Protein AF-A0A6C1NJ44-F1 (afdb_monomer_lite)

Structure (mmCIF, N/CA/C/O backbone):
data_AF-A0A6C1NJ44-F1
#
_entry.id   AF-A0A6C1NJ44-F1
#
loop_
_atom_site.group_PDB
_atom_site.id
_atom_site.type_symbol
_atom_site.label_atom_id
_atom_site.label_alt_id
_atom_site.label_comp_id
_atom_site.label_asym_id
_atom_site.label_entity_id
_atom_site.label_seq_id
_atom_site.pdbx_PDB_ins_code
_atom_site.Cartn_x
_atom_site.Cartn_y
_atom_site.Cartn_z
_atom_site.occupancy
_atom_site.B_iso_or_equiv
_atom_site.auth_seq_id
_atom_site.auth_comp_id
_atom_site.auth_asym_id
_atom_site.auth_atom_id
_atom_site.pdbx_PDB_model_num
ATOM 1 N N . MET A 1 1 ? -21.200 1.799 -38.172 1.00 42.44 1 MET A N 1
ATOM 2 C CA . MET A 1 1 ? -19.875 1.279 -37.787 1.00 42.44 1 MET A CA 1
ATOM 3 C C . MET A 1 1 ? -19.887 1.222 -36.280 1.00 42.44 1 MET A C 1
ATOM 5 O O . MET A 1 1 ? -19.790 2.272 -35.663 1.00 42.44 1 MET A O 1
ATOM 9 N N . ASP A 1 2 ? -20.128 0.044 -35.716 1.00 42.03 2 ASP A N 1
ATOM 10 C CA . ASP A 1 2 ? -20.029 -0.141 -34.270 1.00 42.03 2 ASP A CA 1
ATOM 11 C C . ASP A 1 2 ? -18.548 -0.121 -33.893 1.00 42.03 2 ASP A C 1
ATOM 13 O O . ASP A 1 2 ? -17.757 -0.907 -34.421 1.00 42.03 2 ASP A O 1
ATOM 17 N N . GLU A 1 3 ? -18.158 0.816 -33.028 1.00 43.28 3 GLU A N 1
ATOM 18 C CA . GLU A 1 3 ? -16.848 0.788 -32.386 1.00 43.28 3 GLU A CA 1
ATOM 19 C C . GLU A 1 3 ? -16.738 -0.517 -31.598 1.00 43.28 3 GLU A C 1
ATOM 21 O O . GLU A 1 3 ? -17.421 -0.725 -30.593 1.00 43.28 3 GLU A O 1
ATOM 26 N N . VAL A 1 4 ? -15.864 -1.411 -32.058 1.00 47.56 4 VAL A N 1
ATOM 27 C CA . VAL A 1 4 ? -15.441 -2.568 -31.276 1.00 47.56 4 VAL A CA 1
ATOM 28 C C . VAL A 1 4 ? -14.681 -2.027 -30.070 1.00 47.56 4 VAL A C 1
ATOM 30 O O . VAL A 1 4 ? -13.487 -1.742 -30.138 1.00 47.56 4 VAL A O 1
ATOM 33 N N . ARG A 1 5 ? -15.394 -1.839 -28.958 1.00 47.84 5 ARG A N 1
ATOM 34 C CA . ARG A 1 5 ? -14.792 -1.484 -27.676 1.00 47.84 5 ARG A CA 1
ATOM 35 C C . ARG A 1 5 ? -13.945 -2.670 -27.226 1.00 47.84 5 ARG A C 1
ATOM 37 O O . ARG A 1 5 ? -14.483 -3.726 -26.891 1.00 47.84 5 ARG A O 1
ATOM 44 N N . LEU A 1 6 ? -12.624 -2.511 -27.259 1.00 48.53 6 LEU A N 1
ATOM 45 C CA . LEU A 1 6 ? -11.716 -3.496 -26.683 1.00 48.53 6 LEU A CA 1
ATOM 46 C C . LEU A 1 6 ? -12.059 -3.688 -25.196 1.00 48.53 6 LEU A C 1
ATOM 48 O O . LEU A 1 6 ? -12.473 -2.731 -24.533 1.00 48.53 6 LEU A O 1
ATOM 52 N N . PRO A 1 7 ? -11.930 -4.915 -24.662 1.00 57.78 7 PRO A N 1
ATOM 53 C CA . PRO A 1 7 ? -12.137 -5.145 -23.243 1.00 57.78 7 PRO A CA 1
ATOM 54 C C . PRO A 1 7 ? -11.171 -4.270 -22.429 1.00 57.78 7 PRO A C 1
ATOM 56 O O . PRO A 1 7 ? -10.022 -4.093 -22.839 1.00 57.78 7 PRO A O 1
ATOM 59 N N . PRO A 1 8 ? -11.614 -3.745 -21.273 1.00 73.31 8 PRO A N 1
ATOM 60 C CA . PRO A 1 8 ? -10.816 -2.819 -20.481 1.00 73.31 8 PRO A CA 1
ATOM 61 C C . PRO A 1 8 ? -9.500 -3.460 -20.040 1.00 73.31 8 PRO A C 1
ATOM 63 O O . PRO A 1 8 ? -9.500 -4.636 -19.661 1.00 73.31 8 PRO A O 1
ATOM 66 N N . GLY A 1 9 ? -8.397 -2.707 -20.053 1.00 87.38 9 GLY A N 1
ATOM 67 C CA . GLY A 1 9 ? -7.058 -3.186 -19.663 1.00 87.38 9 GLY A CA 1
ATOM 68 C C . GLY A 1 9 ? -6.957 -3.588 -18.181 1.00 87.38 9 GLY A C 1
ATOM 69 O O . GLY A 1 9 ? -7.856 -3.305 -17.383 1.00 87.38 9 GLY A O 1
ATOM 70 N N . ARG A 1 10 ? -5.867 -4.257 -17.754 1.00 92.81 10 ARG A N 1
ATOM 71 C CA . ARG A 1 10 ? -5.691 -4.661 -16.335 1.00 92.81 10 ARG A CA 1
ATOM 72 C C . ARG A 1 10 ? -5.755 -3.473 -15.370 1.00 92.81 10 ARG A C 1
ATOM 74 O O . ARG A 1 10 ? -6.377 -3.604 -14.313 1.00 92.81 10 ARG A O 1
ATOM 81 N N . GLY A 1 11 ? -5.178 -2.330 -15.746 1.00 92.56 11 GLY A N 1
ATOM 82 C CA . GLY A 1 11 ? -5.220 -1.095 -14.958 1.00 92.56 11 GLY A CA 1
ATOM 83 C C . GLY A 1 11 ? -6.643 -0.565 -14.752 1.00 92.56 11 GLY A C 1
ATOM 84 O O . GLY A 1 11 ? -7.038 -0.276 -13.625 1.00 92.56 11 GLY A O 1
ATOM 85 N N . GLU A 1 12 ? -7.459 -0.537 -15.807 1.00 93.50 12 GLU A N 1
ATOM 86 C CA . GLU A 1 12 ? -8.863 -0.102 -15.739 1.00 93.50 12 GLU A CA 1
ATOM 87 C C . GLU A 1 12 ? -9.717 -1.054 -14.896 1.00 93.50 12 GLU A C 1
ATOM 89 O O . GLU A 1 12 ? -10.520 -0.621 -14.066 1.00 93.50 12 GLU A O 1
ATOM 94 N N . ARG A 1 13 ? -9.510 -2.371 -1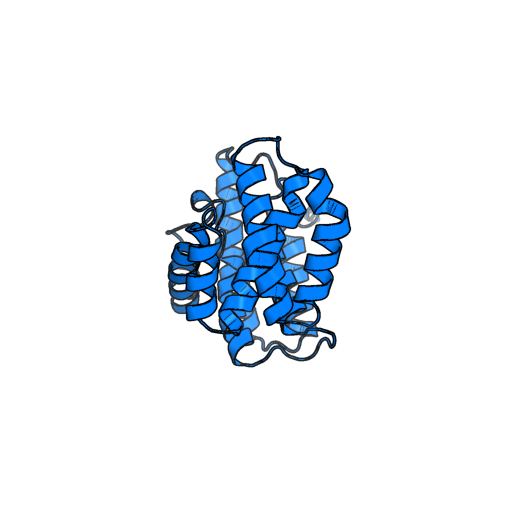5.043 1.00 95.94 13 ARG A N 1
ATOM 95 C CA . ARG A 1 13 ? -10.185 -3.369 -14.199 1.00 95.94 13 ARG A CA 1
ATOM 96 C C . ARG A 1 13 ? -9.807 -3.213 -12.727 1.00 95.94 13 ARG A C 1
ATOM 98 O O . ARG A 1 13 ? -10.669 -3.399 -11.865 1.00 95.94 13 ARG A O 1
ATOM 105 N N . MET A 1 14 ? -8.550 -2.870 -12.437 1.00 97.31 14 MET A N 1
ATOM 106 C CA . MET A 1 14 ? -8.098 -2.566 -11.079 1.00 97.31 14 MET A CA 1
ATOM 107 C C . MET A 1 14 ? -8.744 -1.284 -10.548 1.00 97.31 14 MET A C 1
ATOM 109 O O . MET A 1 14 ? -9.304 -1.318 -9.458 1.00 97.31 14 MET A O 1
ATOM 113 N N . ALA A 1 15 ? -8.765 -0.201 -11.327 1.00 96.50 15 ALA A N 1
ATOM 114 C CA . ALA A 1 15 ? -9.417 1.050 -10.937 1.00 96.50 15 ALA A CA 1
ATOM 115 C C . ALA A 1 15 ? -10.909 0.838 -10.623 1.00 96.50 15 ALA A C 1
ATOM 117 O O . ALA A 1 15 ? -11.395 1.257 -9.574 1.00 96.50 15 ALA A O 1
ATOM 118 N N . ALA A 1 16 ? -11.623 0.092 -11.472 1.00 96.88 16 ALA A N 1
ATOM 119 C CA . ALA A 1 16 ? -13.027 -0.240 -11.242 1.00 96.88 16 ALA A CA 1
ATOM 120 C C . ALA A 1 16 ? -13.226 -1.125 -9.998 1.00 96.88 16 ALA A C 1
ATOM 122 O O . ALA A 1 16 ? -14.244 -1.022 -9.315 1.00 96.88 16 ALA A O 1
ATOM 123 N N . ARG A 1 17 ? -12.276 -2.021 -9.695 1.00 97.31 17 ARG A N 1
ATOM 124 C CA . ARG A 1 17 ? -12.302 -2.822 -8.463 1.00 97.31 17 ARG A CA 1
ATOM 125 C C . ARG A 1 17 ? -12.099 -1.941 -7.234 1.00 97.31 17 ARG A C 1
ATOM 127 O O . ARG A 1 17 ? -12.885 -2.060 -6.304 1.00 97.31 17 ARG A O 1
ATOM 134 N N . VAL A 1 18 ? -11.087 -1.076 -7.252 1.00 96.75 18 VAL A N 1
ATOM 135 C CA . VAL A 1 18 ? -10.801 -0.107 -6.187 1.00 96.75 18 VAL A CA 1
ATOM 136 C C . VAL A 1 18 ? -12.036 0.735 -5.888 1.00 96.75 18 VAL A C 1
ATOM 138 O O . VAL A 1 18 ? -12.470 0.791 -4.742 1.00 96.75 18 VAL A O 1
ATOM 141 N N . ASP A 1 19 ? -12.647 1.316 -6.920 1.00 96.75 19 ASP A N 1
ATOM 142 C CA . ASP A 1 19 ? -13.815 2.176 -6.761 1.00 96.75 19 ASP A CA 1
ATOM 143 C C . ASP A 1 19 ? -15.009 1.440 -6.129 1.00 96.75 19 ASP A C 1
ATOM 145 O O . ASP A 1 19 ? -15.592 1.916 -5.154 1.00 96.75 19 ASP A O 1
ATOM 149 N N . ARG A 1 20 ? -15.321 0.227 -6.611 1.00 95.75 20 ARG A N 1
ATOM 150 C CA . ARG A 1 20 ? -16.379 -0.608 -6.017 1.00 95.75 20 ARG A CA 1
ATOM 151 C C . ARG A 1 20 ? -16.085 -0.983 -4.568 1.00 95.75 20 ARG A C 1
ATOM 153 O O . ARG A 1 20 ? -17.011 -1.013 -3.758 1.00 95.75 20 ARG A O 1
ATOM 160 N N . THR A 1 21 ? -14.831 -1.293 -4.237 1.00 94.44 21 THR A N 1
ATOM 161 C CA . THR A 1 21 ? -14.436 -1.634 -2.865 1.00 94.44 21 THR A CA 1
ATOM 162 C C . THR A 1 21 ? -14.583 -0.430 -1.937 1.00 94.44 21 THR A C 1
ATOM 164 O O . THR A 1 21 ? -15.178 -0.573 -0.874 1.00 94.44 21 THR A O 1
ATOM 167 N N . LEU A 1 22 ? -14.134 0.758 -2.352 1.00 93.62 22 LEU A N 1
ATOM 168 C CA . LEU A 1 22 ? -14.305 1.996 -1.583 1.00 93.62 22 LEU A CA 1
ATOM 169 C C . LEU A 1 22 ? -15.784 2.332 -1.362 1.00 93.62 22 LEU A C 1
ATOM 171 O O . LEU A 1 22 ? -16.184 2.629 -0.239 1.00 93.62 22 LEU A O 1
ATOM 175 N N . ALA A 1 23 ? -16.603 2.237 -2.413 1.00 93.38 23 ALA A N 1
ATOM 176 C CA . ALA A 1 23 ? -18.041 2.478 -2.318 1.00 93.38 23 ALA A CA 1
ATOM 177 C C . ALA A 1 23 ? -18.726 1.486 -1.363 1.00 93.38 23 ALA A C 1
ATOM 179 O O . ALA A 1 23 ? -19.550 1.881 -0.543 1.00 93.38 23 ALA A O 1
ATOM 180 N N . SER A 1 24 ? -18.348 0.204 -1.424 1.00 90.62 24 SER A N 1
ATOM 181 C CA . SER A 1 24 ? -18.884 -0.831 -0.526 1.00 90.62 24 SER A CA 1
ATOM 182 C C . SER A 1 24 ? -18.465 -0.617 0.931 1.00 90.62 24 SER A C 1
ATOM 184 O O . SER A 1 24 ? -19.220 -0.964 1.831 1.00 90.62 24 SER A O 1
ATOM 186 N N . ALA A 1 25 ? -17.296 -0.013 1.158 1.00 89.06 25 ALA A N 1
ATOM 187 C CA . ALA A 1 25 ? -16.808 0.388 2.477 1.00 89.06 25 ALA A CA 1
ATOM 188 C C . ALA A 1 25 ? -17.399 1.729 2.964 1.00 89.06 25 ALA A C 1
ATOM 190 O O . ALA A 1 25 ? -16.938 2.278 3.960 1.00 89.06 25 ALA A O 1
ATOM 191 N N . GLY A 1 26 ? -18.383 2.299 2.256 1.00 89.75 26 GLY A N 1
ATOM 192 C CA . GLY A 1 26 ? -19.037 3.552 2.642 1.00 89.75 26 GLY A CA 1
ATOM 193 C C . GLY A 1 26 ? -18.149 4.796 2.528 1.00 89.75 26 GLY A C 1
ATOM 194 O O . GLY A 1 26 ? -18.456 5.823 3.133 1.00 89.75 26 GLY A O 1
ATOM 195 N N . VAL A 1 27 ? -17.050 4.732 1.769 1.00 91.31 27 VAL A N 1
ATOM 196 C CA . VAL A 1 27 ? -16.167 5.885 1.552 1.00 91.31 27 VAL A CA 1
ATOM 197 C C . VAL A 1 27 ? -16.879 6.912 0.670 1.00 91.31 27 VAL A C 1
ATOM 199 O O . VAL A 1 27 ? -17.319 6.597 -0.435 1.00 91.31 27 VAL A O 1
ATOM 202 N N . GLY A 1 28 ? -16.967 8.154 1.151 1.00 92.19 28 GLY A N 1
ATOM 203 C CA . GLY A 1 28 ? -17.639 9.244 0.444 1.00 92.19 28 GLY A CA 1
ATOM 204 C C . GLY A 1 28 ? -16.984 9.617 -0.892 1.00 92.19 28 GLY A C 1
ATOM 205 O O . GLY A 1 28 ? -15.778 9.446 -1.093 1.00 92.19 28 GLY A O 1
ATOM 206 N N . ASP A 1 29 ? -17.786 10.182 -1.796 1.00 93.94 29 ASP A N 1
ATOM 207 C CA . ASP A 1 29 ? -17.395 10.484 -3.181 1.00 93.94 29 ASP A CA 1
ATOM 208 C C . ASP A 1 29 ? -16.194 11.428 -3.297 1.00 93.94 29 ASP A C 1
ATOM 210 O O . ASP A 1 29 ? -15.369 11.279 -4.197 1.00 93.94 29 ASP A O 1
ATOM 214 N N . GLU A 1 30 ? -16.047 12.370 -2.363 1.00 92.50 30 GLU A N 1
ATOM 215 C CA . GLU A 1 30 ? -14.905 13.286 -2.334 1.00 92.50 30 GLU A CA 1
ATOM 216 C C . GLU A 1 30 ? -13.577 12.531 -2.142 1.00 92.50 30 GLU A C 1
ATOM 218 O O . GLU A 1 30 ? -12.616 12.736 -2.891 1.00 92.50 30 GLU A O 1
ATOM 223 N N . VAL A 1 31 ? -13.528 11.616 -1.168 1.00 92.75 31 VAL A N 1
ATOM 224 C CA . VAL A 1 31 ? -12.347 10.786 -0.896 1.00 92.75 31 VAL A CA 1
ATOM 225 C C . VAL A 1 31 ? -12.119 9.812 -2.050 1.00 92.75 31 VAL A C 1
ATOM 227 O O . VAL A 1 31 ? -10.992 9.696 -2.528 1.00 92.75 31 VAL A O 1
ATOM 230 N N . ARG A 1 32 ? -13.177 9.178 -2.574 1.00 94.81 32 ARG A N 1
ATOM 231 C CA . ARG A 1 32 ? -13.089 8.318 -3.769 1.00 94.81 32 ARG A CA 1
ATOM 232 C C . ARG A 1 32 ? -12.496 9.058 -4.967 1.00 94.81 32 ARG A C 1
ATOM 234 O O . ARG A 1 32 ? -11.624 8.519 -5.640 1.00 94.81 32 ARG A O 1
ATOM 241 N N . GLY A 1 33 ? -12.897 10.309 -5.196 1.00 94.62 33 GLY A N 1
ATOM 242 C CA . GLY A 1 33 ? -12.348 11.153 -6.257 1.00 94.62 33 GLY A CA 1
ATOM 243 C C . GLY A 1 33 ? -10.856 11.446 -6.078 1.00 94.62 33 GLY A C 1
ATOM 244 O O . GLY A 1 33 ? -10.101 11.397 -7.050 1.00 94.62 33 GLY A O 1
ATOM 245 N N . ARG A 1 34 ? -10.403 11.701 -4.842 1.00 94.50 34 ARG A N 1
ATOM 246 C CA . ARG A 1 34 ? -8.971 11.858 -4.525 1.00 94.50 34 ARG A CA 1
ATOM 247 C C . ARG A 1 34 ? -8.186 10.572 -4.772 1.00 94.50 34 ARG A C 1
ATOM 249 O O . ARG A 1 34 ? -7.138 10.612 -5.412 1.00 94.50 34 ARG A O 1
ATOM 256 N N . VAL A 1 35 ? -8.722 9.433 -4.336 1.00 95.25 35 VAL A N 1
ATOM 257 C CA . VAL A 1 35 ? -8.116 8.115 -4.567 1.00 95.25 35 VAL A CA 1
ATOM 258 C C . VAL A 1 35 ? -8.026 7.792 -6.057 1.00 95.25 35 VAL A C 1
ATOM 260 O O . VAL A 1 35 ? -6.985 7.329 -6.514 1.00 95.25 35 VAL A O 1
ATOM 263 N N . ALA A 1 36 ? -9.076 8.071 -6.831 1.00 95.12 36 ALA A N 1
ATOM 264 C CA . ALA A 1 36 ? -9.087 7.843 -8.272 1.00 95.12 36 ALA A CA 1
ATOM 265 C C . ALA A 1 36 ? -7.977 8.634 -8.981 1.00 95.12 36 ALA A C 1
ATOM 267 O O . ALA A 1 36 ? -7.249 8.059 -9.789 1.00 95.12 36 ALA A O 1
ATOM 268 N N . ARG A 1 37 ? -7.784 9.914 -8.625 1.00 93.62 37 ARG A N 1
ATOM 269 C CA . ARG A 1 37 ? -6.687 10.740 -9.162 1.00 93.62 37 ARG A CA 1
ATOM 270 C C . ARG A 1 37 ? -5.310 10.206 -8.770 1.00 93.62 37 ARG A C 1
ATOM 272 O O . ARG A 1 37 ? -4.444 10.079 -9.631 1.00 93.62 37 ARG A O 1
ATOM 279 N N . ALA A 1 38 ? -5.115 9.844 -7.502 1.00 93.69 38 ALA A N 1
ATOM 280 C CA . ALA A 1 38 ? -3.855 9.271 -7.028 1.00 93.69 38 ALA A CA 1
ATOM 281 C C . ALA A 1 38 ? -3.526 7.943 -7.731 1.00 93.69 38 ALA A C 1
ATOM 283 O O . ALA A 1 38 ? -2.413 7.751 -8.220 1.00 93.69 38 ALA A O 1
ATOM 284 N N . HIS A 1 39 ? -4.511 7.052 -7.855 1.00 94.56 39 HIS A N 1
ATOM 285 C CA . HIS A 1 39 ? -4.366 5.788 -8.570 1.00 94.56 39 HIS A CA 1
ATOM 286 C C . HIS A 1 39 ? -4.075 6.012 -10.058 1.00 94.56 39 HIS A C 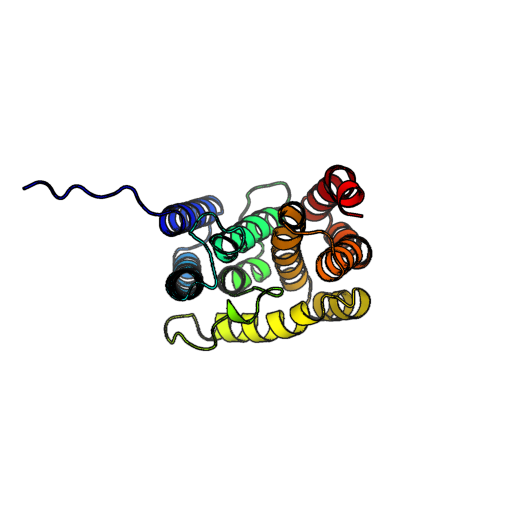1
ATOM 288 O O . HIS A 1 39 ? -3.179 5.377 -10.604 1.00 94.56 39 HIS A O 1
ATOM 294 N N . GLN A 1 40 ? -4.782 6.931 -10.721 1.00 92.94 40 GLN A N 1
ATOM 295 C CA . GLN A 1 40 ? -4.523 7.274 -12.119 1.00 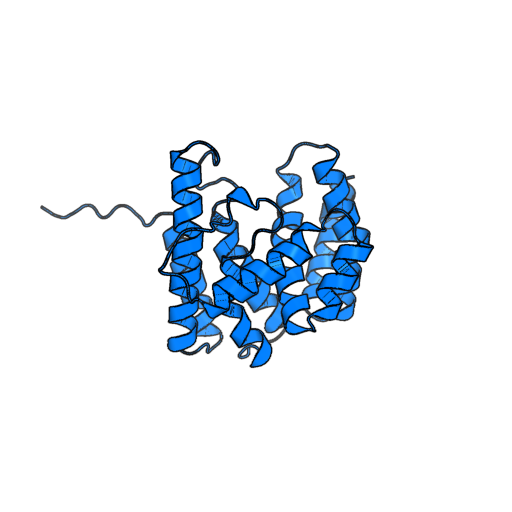92.94 40 GLN A CA 1
ATOM 296 C C . GLN A 1 40 ? -3.098 7.809 -12.317 1.00 92.94 40 GLN A C 1
ATOM 298 O O . GLN A 1 40 ? -2.412 7.372 -13.240 1.00 92.94 40 GLN A O 1
ATOM 303 N N . ALA A 1 41 ? -2.625 8.696 -11.437 1.00 91.31 41 ALA A N 1
ATOM 304 C CA . ALA A 1 41 ? -1.258 9.208 -11.480 1.00 91.31 41 ALA A CA 1
ATOM 305 C C . ALA A 1 41 ? -0.222 8.083 -11.304 1.00 91.31 41 ALA A C 1
ATOM 307 O O . ALA A 1 41 ? 0.756 8.016 -12.050 1.00 91.31 41 ALA A O 1
ATOM 308 N N . ALA A 1 42 ? -0.461 7.163 -10.365 1.00 92.75 42 ALA A N 1
ATOM 309 C CA . ALA A 1 42 ? 0.402 6.008 -10.152 1.00 92.75 42 ALA A CA 1
ATOM 310 C C . ALA A 1 42 ? 0.428 5.069 -11.367 1.00 92.75 42 ALA A C 1
ATOM 312 O O . ALA A 1 42 ? 1.507 4.648 -11.785 1.00 92.75 42 ALA A O 1
ATOM 313 N N . MET A 1 43 ? -0.731 4.778 -11.966 1.00 93.69 43 MET A N 1
ATOM 314 C CA . MET A 1 43 ? -0.837 3.921 -13.151 1.00 93.69 43 MET A CA 1
ATOM 315 C C . MET A 1 43 ? -0.192 4.549 -14.384 1.00 93.69 43 MET A C 1
ATOM 317 O O . MET A 1 43 ? 0.523 3.854 -15.096 1.00 93.69 43 MET A O 1
ATOM 321 N N . ALA A 1 44 ? -0.330 5.862 -14.588 1.00 91.75 44 ALA A N 1
ATOM 322 C CA . ALA A 1 44 ? 0.323 6.558 -15.696 1.00 91.75 44 ALA A CA 1
ATOM 323 C C . ALA A 1 44 ? 1.855 6.395 -15.667 1.00 91.75 44 ALA A C 1
ATOM 325 O O . ALA A 1 44 ? 2.495 6.301 -16.714 1.00 91.75 44 ALA A O 1
ATOM 326 N N . LEU A 1 45 ? 2.459 6.322 -14.476 1.00 91.25 45 LEU A N 1
ATOM 327 C CA . LEU A 1 45 ? 3.886 6.020 -14.331 1.00 91.25 45 LEU A CA 1
ATOM 328 C C . LEU A 1 45 ? 4.208 4.573 -14.712 1.00 91.25 45 LEU A C 1
ATOM 330 O O . LEU A 1 45 ? 5.220 4.334 -15.367 1.00 91.25 45 LEU A O 1
ATOM 334 N N . ARG A 1 46 ? 3.341 3.617 -14.359 1.00 93.75 46 ARG A N 1
ATOM 335 C CA . ARG A 1 46 ? 3.504 2.209 -14.750 1.00 93.75 46 ARG A CA 1
ATOM 336 C C . ARG A 1 46 ? 3.350 2.030 -16.260 1.00 93.75 46 ARG A C 1
ATOM 338 O O . ARG A 1 46 ? 4.136 1.305 -16.857 1.00 93.75 46 ARG A O 1
ATOM 345 N N . ASP A 1 47 ? 2.426 2.747 -16.890 1.00 92.81 47 ASP A N 1
ATOM 346 C CA . ASP A 1 47 ? 2.257 2.737 -18.345 1.00 92.81 47 ASP A CA 1
ATOM 347 C C . ASP A 1 47 ? 3.490 3.298 -19.062 1.00 92.81 47 ASP A C 1
ATOM 349 O O . ASP A 1 47 ? 3.972 2.706 -20.028 1.00 92.81 47 ASP A O 1
ATOM 353 N N . ARG A 1 48 ? 4.077 4.388 -18.547 1.00 92.38 48 ARG A N 1
ATOM 354 C CA . ARG A 1 48 ? 5.361 4.907 -19.049 1.00 92.38 48 ARG A CA 1
ATOM 355 C C . ARG A 1 48 ? 6.504 3.918 -18.832 1.00 92.38 48 ARG A C 1
ATOM 357 O O . ARG A 1 48 ? 7.339 3.766 -19.717 1.00 92.38 48 ARG A O 1
ATOM 364 N N . ALA A 1 49 ? 6.542 3.241 -17.686 1.00 92.94 49 ALA A N 1
ATOM 365 C CA . ALA A 1 49 ? 7.553 2.234 -17.387 1.00 92.94 49 ALA A CA 1
ATOM 366 C C . ALA A 1 49 ? 7.436 1.008 -18.313 1.00 92.94 49 ALA A C 1
ATOM 368 O O . ALA A 1 49 ? 8.462 0.493 -18.751 1.00 92.94 49 ALA A O 1
ATOM 369 N N . MET A 1 50 ? 6.220 0.583 -18.679 1.00 93.25 50 MET A N 1
ATOM 370 C CA . MET A 1 50 ? 6.002 -0.429 -19.723 1.00 93.25 50 MET A CA 1
ATOM 371 C C . MET A 1 50 ? 6.461 0.073 -21.095 1.00 93.25 50 MET A C 1
ATOM 373 O O . MET A 1 50 ? 7.231 -0.600 -21.773 1.00 93.25 50 MET A O 1
ATOM 377 N N . ALA A 1 51 ? 6.054 1.284 -21.492 1.00 92.25 51 ALA A N 1
ATOM 378 C CA . ALA A 1 51 ? 6.445 1.867 -22.778 1.00 92.25 51 ALA A CA 1
ATOM 379 C C . ALA A 1 51 ? 7.970 2.052 -22.912 1.00 92.25 51 ALA A C 1
ATOM 381 O O . ALA A 1 51 ? 8.515 1.937 -24.007 1.00 92.25 51 ALA A O 1
ATOM 382 N N . GLY A 1 52 ? 8.658 2.321 -21.799 1.00 91.88 52 GLY A N 1
ATOM 383 C CA . GLY A 1 52 ? 10.115 2.428 -21.715 1.00 91.88 52 GLY A CA 1
ATOM 384 C C . GLY A 1 52 ? 10.853 1.101 -21.504 1.00 91.88 52 GLY A C 1
ATOM 385 O O . GLY A 1 52 ? 12.076 1.121 -21.390 1.00 91.88 52 GLY A O 1
ATOM 386 N N . GLY A 1 53 ? 10.149 -0.034 -21.422 1.00 91.31 53 GLY A N 1
ATOM 387 C CA . GLY A 1 53 ? 10.740 -1.367 -21.249 1.00 91.31 53 GLY A CA 1
ATOM 388 C C . GLY A 1 53 ? 11.260 -1.691 -19.840 1.00 91.31 53 GLY A C 1
ATOM 389 O O . GLY A 1 53 ? 11.955 -2.688 -19.664 1.00 91.31 53 GLY A O 1
ATOM 390 N N . VAL A 1 54 ? 10.943 -0.872 -18.831 1.00 92.56 54 VAL A N 1
ATOM 391 C CA . VAL A 1 54 ? 11.271 -1.136 -17.414 1.00 92.56 54 VAL A CA 1
ATOM 392 C C . VAL A 1 54 ? 10.353 -2.217 -16.835 1.00 92.56 54 VAL A C 1
ATOM 394 O O . VAL A 1 54 ? 10.791 -3.067 -16.052 1.00 92.56 54 VAL A O 1
ATOM 397 N N . LEU A 1 55 ? 9.075 -2.182 -17.218 1.00 93.12 55 LEU A N 1
ATOM 398 C CA . LEU A 1 55 ? 8.107 -3.250 -16.976 1.00 93.12 55 LEU A CA 1
ATOM 399 C C . LEU A 1 55 ? 7.934 -4.055 -18.266 1.00 93.12 55 LEU A C 1
ATOM 401 O O . LEU A 1 55 ? 7.871 -3.467 -19.344 1.00 93.12 55 LEU A O 1
ATOM 405 N N . ALA A 1 56 ? 7.850 -5.381 -18.152 1.00 90.31 56 ALA A N 1
ATOM 406 C CA . ALA A 1 56 ? 7.711 -6.250 -19.320 1.00 90.31 56 ALA A CA 1
ATOM 407 C C . ALA A 1 56 ? 6.333 -6.102 -19.988 1.00 90.31 56 ALA A C 1
ATOM 409 O O . ALA A 1 56 ? 6.243 -5.961 -21.205 1.00 90.31 56 ALA A O 1
ATOM 410 N N . ASP A 1 57 ? 5.273 -6.130 -19.181 1.00 92.31 57 ASP A N 1
ATOM 411 C CA . ASP A 1 57 ? 3.875 -6.016 -19.592 1.00 92.31 57 ASP A CA 1
ATOM 412 C C . ASP A 1 57 ? 2.974 -5.713 -18.374 1.00 92.31 57 ASP A C 1
ATOM 414 O O . ASP A 1 57 ? 3.451 -5.462 -17.261 1.00 92.31 57 ASP A O 1
ATOM 418 N N . ASP A 1 58 ? 1.653 -5.761 -18.573 1.00 90.88 58 ASP A N 1
ATOM 419 C CA . ASP A 1 58 ? 0.658 -5.539 -17.521 1.00 90.88 58 ASP A CA 1
ATOM 420 C C . ASP A 1 58 ? 0.457 -6.757 -16.585 1.00 90.88 58 ASP A C 1
ATOM 422 O O . ASP A 1 58 ? -0.312 -6.692 -15.609 1.00 90.88 58 ASP A O 1
ATOM 426 N N . HIS A 1 59 ? 1.163 -7.863 -16.851 1.00 91.31 59 HIS A N 1
ATOM 427 C CA . HIS A 1 59 ? 1.263 -9.043 -15.996 1.00 91.31 59 HIS A CA 1
ATOM 428 C C . HIS A 1 59 ? 2.433 -8.967 -15.008 1.00 91.31 59 HIS A C 1
ATOM 430 O O . HIS A 1 59 ? 2.429 -9.730 -14.035 1.00 91.31 59 HIS A O 1
ATOM 436 N N . ASP A 1 60 ? 3.367 -8.028 -15.187 1.00 91.81 60 ASP A N 1
ATOM 437 C CA . ASP A 1 60 ? 4.415 -7.735 -14.212 1.00 91.81 60 ASP A CA 1
ATOM 438 C C . ASP A 1 60 ? 3.801 -7.484 -12.825 1.00 91.81 60 ASP A C 1
ATOM 440 O O . ASP A 1 60 ? 2.832 -6.729 -12.660 1.00 91.81 60 ASP A O 1
ATOM 444 N N . ALA A 1 61 ? 4.368 -8.121 -11.796 1.00 91.12 61 ALA A N 1
ATOM 445 C CA . ALA A 1 61 ? 3.879 -7.986 -10.433 1.00 91.12 61 ALA A CA 1
ATOM 446 C C . ALA A 1 61 ? 3.848 -6.517 -9.991 1.00 91.12 61 ALA A C 1
ATOM 448 O O . ALA A 1 61 ? 2.945 -6.140 -9.252 1.00 91.12 61 ALA A O 1
ATOM 449 N N . ARG A 1 62 ? 4.749 -5.667 -10.486 1.00 94.44 62 ARG A N 1
ATOM 450 C CA . ARG A 1 62 ? 4.836 -4.238 -10.149 1.00 94.44 62 ARG A CA 1
ATOM 451 C C . ARG A 1 62 ? 3.708 -3.405 -10.760 1.00 94.44 62 ARG A C 1
ATOM 453 O O . ARG A 1 62 ? 3.338 -2.375 -10.200 1.00 94.44 62 ARG A O 1
ATOM 460 N N . TYR A 1 63 ? 3.118 -3.853 -11.873 1.00 95.75 63 TYR A N 1
ATOM 461 C CA . TYR A 1 63 ? 2.160 -3.055 -12.645 1.00 95.75 63 TYR A CA 1
ATOM 462 C C . TYR A 1 63 ? 0.910 -2.674 -11.835 1.00 95.75 63 TYR A C 1
ATOM 464 O O . TYR A 1 63 ? 0.497 -1.519 -11.811 1.00 95.75 63 TYR A O 1
ATOM 472 N N . LEU A 1 64 ? 0.326 -3.636 -11.114 1.00 96.31 64 LEU A N 1
ATOM 473 C CA . LEU A 1 64 ? -0.897 -3.422 -10.327 1.00 96.31 64 LEU A CA 1
ATOM 474 C C . LEU A 1 64 ? -0.644 -3.114 -8.844 1.00 96.31 64 LEU A C 1
ATOM 476 O O . LEU A 1 64 ? -1.601 -3.106 -8.067 1.00 96.31 64 LEU A O 1
ATOM 480 N N . HIS A 1 65 ? 0.610 -2.879 -8.443 1.00 96.31 65 HIS A N 1
ATOM 481 C CA . HIS A 1 65 ? 0.969 -2.577 -7.054 1.00 96.31 65 HIS A CA 1
ATOM 482 C C . HIS A 1 65 ? 0.131 -1.429 -6.447 1.00 96.31 65 HIS A C 1
ATOM 484 O O . HIS A 1 65 ? -0.479 -1.668 -5.406 1.00 96.31 65 HIS A O 1
ATOM 490 N N . PRO A 1 66 ? -0.063 -0.266 -7.112 1.00 95.75 66 PRO A N 1
ATOM 491 C CA . PRO A 1 66 ? -0.821 0.855 -6.541 1.00 95.75 66 PRO A CA 1
ATOM 492 C C . PRO A 1 66 ? -2.230 0.491 -6.055 1.00 95.75 66 PRO A C 1
ATOM 494 O O . PRO A 1 66 ? -2.614 0.763 -4.917 1.00 95.75 66 PRO A O 1
ATOM 497 N N . GLY A 1 67 ? -3.016 -0.166 -6.913 1.00 96.94 67 GLY A N 1
ATOM 498 C CA . GLY A 1 67 ? -4.371 -0.589 -6.561 1.00 96.94 67 GLY A CA 1
ATOM 499 C C . GLY A 1 67 ? -4.378 -1.720 -5.535 1.00 96.94 67 GLY A C 1
ATOM 500 O O . GLY A 1 67 ? -5.249 -1.774 -4.671 1.00 96.94 67 GLY A O 1
ATOM 501 N N . ARG A 1 68 ? -3.389 -2.616 -5.584 1.00 97.44 68 ARG A N 1
ATOM 502 C CA . ARG A 1 68 ? -3.266 -3.720 -4.632 1.00 97.44 68 ARG A CA 1
ATOM 503 C C . ARG A 1 68 ? -2.921 -3.249 -3.220 1.00 97.44 68 ARG A C 1
ATOM 505 O O . ARG A 1 68 ? -3.552 -3.746 -2.292 1.00 97.44 68 ARG A O 1
ATOM 512 N N . THR A 1 69 ? -1.995 -2.306 -3.070 1.00 97.12 69 THR A N 1
ATOM 513 C CA . THR A 1 69 ? -1.634 -1.694 -1.782 1.00 97.12 69 THR A CA 1
ATOM 514 C C . THR A 1 69 ? -2.854 -1.057 -1.126 1.00 97.12 69 THR A C 1
ATOM 516 O O . THR A 1 69 ? -3.160 -1.355 0.025 1.00 97.12 69 THR A O 1
ATOM 519 N N . LEU A 1 70 ? -3.633 -0.280 -1.883 1.00 96.31 70 LEU A N 1
ATOM 520 C CA . LEU A 1 70 ? -4.874 0.318 -1.388 1.00 96.31 70 LEU A CA 1
ATOM 521 C C . LEU A 1 70 ? -5.906 -0.728 -0.933 1.00 96.31 70 LEU A C 1
ATOM 523 O O . LEU A 1 70 ? -6.530 -0.566 0.113 1.00 96.31 70 LEU A O 1
ATOM 527 N N . LEU A 1 71 ? -6.099 -1.802 -1.704 1.00 96.12 71 LEU A N 1
ATOM 528 C CA . LEU A 1 71 ? -7.039 -2.866 -1.335 1.00 96.12 71 LEU A CA 1
ATOM 529 C C . LEU A 1 71 ? -6.597 -3.606 -0.066 1.00 96.12 71 LEU A C 1
ATOM 531 O O . LEU A 1 71 ? -7.433 -3.898 0.783 1.00 96.12 71 LEU A O 1
ATOM 535 N N . VAL A 1 72 ? -5.298 -3.883 0.082 1.00 96.00 72 VAL A N 1
ATOM 536 C CA . VAL A 1 72 ? -4.751 -4.478 1.312 1.00 96.00 72 VAL A CA 1
ATOM 537 C C . VAL A 1 72 ? -4.929 -3.522 2.490 1.00 96.00 72 VAL A C 1
ATOM 539 O O . VAL A 1 72 ? -5.335 -3.962 3.561 1.00 96.00 72 VAL A O 1
ATOM 542 N N . TYR A 1 73 ? -4.689 -2.225 2.292 1.00 96.06 73 TYR A N 1
ATOM 543 C CA . TYR A 1 73 ? -4.862 -1.226 3.341 1.00 96.06 73 TYR A CA 1
ATOM 544 C C . TYR A 1 73 ? -6.313 -1.147 3.822 1.00 96.06 73 TYR A C 1
ATOM 546 O O . TYR A 1 73 ? -6.557 -1.170 5.024 1.00 96.06 73 TYR A O 1
ATOM 554 N N . LEU A 1 74 ? -7.280 -1.153 2.900 1.00 93.12 74 LEU A N 1
ATOM 555 C CA . LEU A 1 74 ? -8.704 -1.220 3.237 1.00 93.12 74 LEU A CA 1
ATOM 556 C C . LEU A 1 74 ? -9.055 -2.493 4.018 1.00 93.12 74 LEU A C 1
ATOM 558 O O . LEU A 1 74 ? -9.782 -2.415 5.003 1.00 93.12 74 LEU A O 1
ATOM 562 N N . GLU A 1 75 ? -8.524 -3.653 3.616 1.00 91.81 75 GLU A N 1
ATOM 563 C CA . GLU A 1 75 ? -8.711 -4.907 4.360 1.00 91.81 75 GLU A CA 1
ATOM 564 C C . GLU A 1 75 ? -8.137 -4.802 5.783 1.00 91.81 75 GLU A C 1
ATOM 566 O O . GLU A 1 75 ? -8.786 -5.200 6.750 1.00 91.81 75 GLU A O 1
ATOM 571 N N . PHE A 1 76 ? -6.929 -4.257 5.930 1.00 93.12 76 PHE A N 1
ATOM 572 C CA . PHE A 1 76 ? -6.264 -4.124 7.225 1.00 93.12 76 PHE A CA 1
ATOM 573 C C . PHE A 1 76 ? -6.972 -3.125 8.144 1.00 93.12 76 PHE A C 1
ATOM 575 O O . PHE A 1 76 ? -7.155 -3.434 9.320 1.00 93.12 76 PHE A O 1
ATOM 582 N N . ALA A 1 77 ? -7.424 -1.991 7.605 1.00 87.81 77 ALA A N 1
ATOM 583 C CA . ALA A 1 77 ? -8.148 -0.954 8.337 1.00 87.81 77 ALA A CA 1
ATOM 584 C C . ALA A 1 77 ? -9.554 -1.396 8.779 1.00 87.81 77 ALA A C 1
ATOM 586 O O . ALA A 1 77 ? -9.990 -1.049 9.873 1.00 87.81 77 ALA A O 1
ATOM 587 N N . ALA A 1 78 ? -10.259 -2.176 7.954 1.00 80.69 78 ALA A N 1
ATOM 588 C CA . ALA A 1 78 ? -11.574 -2.722 8.299 1.00 80.69 78 ALA A CA 1
ATOM 589 C C . ALA A 1 78 ? -11.478 -3.877 9.321 1.00 80.69 78 ALA A C 1
ATOM 591 O O . ALA A 1 78 ? -12.395 -4.149 10.097 1.00 80.69 78 ALA A O 1
ATOM 592 N N . GLY A 1 79 ? -10.349 -4.588 9.357 1.00 75.25 79 GLY A N 1
ATOM 593 C CA . GLY A 1 79 ? -10.167 -5.715 10.263 1.00 75.25 79 GLY A CA 1
ATOM 594 C C . GLY A 1 79 ? -11.068 -6.899 9.893 1.00 75.25 79 GLY A C 1
ATOM 595 O O . GLY A 1 79 ? -10.918 -7.492 8.829 1.00 75.25 79 GLY A O 1
ATOM 596 N N . ALA A 1 80 ? -11.940 -7.335 10.808 1.00 60.34 80 ALA A N 1
ATOM 597 C CA . ALA A 1 80 ? -12.839 -8.478 10.584 1.00 60.34 80 ALA A CA 1
ATOM 598 C C . ALA A 1 80 ? -14.242 -8.081 10.088 1.00 60.34 80 ALA A C 1
ATOM 600 O O . ALA A 1 80 ? -14.996 -8.965 9.684 1.00 60.34 80 ALA A O 1
ATOM 601 N N . ASP A 1 81 ? -14.582 -6.793 10.128 1.00 60.66 81 ASP A N 1
ATOM 602 C CA . ASP A 1 81 ? -15.901 -6.262 9.789 1.00 60.66 81 ASP A CA 1
ATOM 603 C C . ASP A 1 81 ? -15.729 -5.195 8.695 1.00 60.66 81 ASP A C 1
ATOM 605 O O . ASP A 1 81 ? -14.955 -4.265 8.904 1.00 60.66 81 ASP A O 1
ATOM 609 N N . PRO A 1 82 ? -16.381 -5.295 7.522 1.00 57.91 82 PRO A N 1
ATOM 610 C CA . PRO A 1 82 ? -16.235 -4.345 6.410 1.00 57.91 82 PRO A CA 1
ATOM 611 C C . PRO A 1 82 ? -16.802 -2.931 6.678 1.00 57.91 82 PRO A C 1
ATOM 613 O O . PRO A 1 82 ? -17.225 -2.247 5.746 1.00 57.91 82 PRO A O 1
ATOM 616 N N . ALA A 1 83 ? -16.822 -2.482 7.933 1.00 63.34 83 ALA A N 1
ATOM 617 C CA . ALA A 1 83 ? -17.241 -1.149 8.327 1.00 63.34 83 ALA A CA 1
ATOM 618 C C . ALA A 1 83 ? -16.348 -0.053 7.716 1.00 63.34 83 ALA A C 1
ATOM 620 O O . ALA A 1 83 ? -15.223 -0.292 7.269 1.00 63.34 83 ALA A O 1
ATOM 621 N N . VAL A 1 84 ? -16.880 1.172 7.716 1.00 67.50 84 VAL A N 1
ATOM 622 C CA . VAL A 1 84 ? -16.168 2.381 7.285 1.00 67.50 84 VAL A CA 1
ATOM 623 C C . VAL A 1 84 ? -14.824 2.462 8.021 1.00 67.50 84 VAL A C 1
ATOM 625 O O . VAL A 1 84 ? -14.823 2.360 9.252 1.00 67.50 84 VAL A O 1
ATOM 628 N N . PRO A 1 85 ? -13.690 2.644 7.314 1.00 76.25 85 PRO A N 1
ATOM 629 C CA . PRO A 1 85 ? -12.395 2.762 7.969 1.00 76.25 85 PRO A CA 1
ATOM 630 C C . PRO A 1 85 ? -12.404 3.927 8.972 1.00 76.25 85 PRO A C 1
ATOM 632 O O . PRO A 1 85 ? -13.056 4.946 8.712 1.00 76.25 85 PRO A O 1
ATOM 635 N N . PRO A 1 86 ? -11.673 3.812 10.098 1.00 81.88 86 PRO A N 1
ATOM 636 C CA . PRO A 1 86 ? -11.490 4.910 11.042 1.00 81.88 86 PRO A CA 1
ATOM 637 C C . PRO A 1 86 ? -11.098 6.217 10.337 1.00 81.88 86 PRO A C 1
ATOM 639 O O . PRO A 1 86 ? -10.426 6.204 9.305 1.00 81.88 86 PRO A O 1
ATOM 642 N N . ALA A 1 87 ? -11.548 7.360 10.864 1.00 82.88 87 ALA A N 1
ATOM 643 C CA . ALA A 1 87 ? -11.441 8.645 10.168 1.00 82.88 87 ALA A CA 1
ATOM 644 C C . ALA A 1 87 ? -9.990 9.057 9.854 1.00 82.88 87 ALA A C 1
ATOM 646 O O . ALA A 1 87 ? -9.734 9.654 8.810 1.00 82.88 87 ALA A O 1
ATOM 647 N N . ASP A 1 88 ? -9.050 8.726 10.734 1.00 82.75 88 ASP A N 1
ATOM 648 C CA . ASP A 1 88 ? -7.608 8.907 10.552 1.00 82.75 88 ASP A CA 1
ATOM 649 C C . ASP A 1 88 ? -7.047 8.002 9.443 1.00 82.75 88 ASP A C 1
ATOM 651 O O . ASP A 1 88 ? -6.273 8.457 8.604 1.00 82.75 88 ASP A O 1
ATOM 655 N N . MET A 1 89 ? -7.509 6.753 9.354 1.00 84.31 89 MET A N 1
ATOM 656 C CA . MET A 1 89 ? -7.144 5.838 8.268 1.00 84.31 89 MET A CA 1
ATOM 657 C C . MET A 1 89 ? -7.752 6.252 6.920 1.00 84.31 89 MET A C 1
ATOM 659 O O . MET A 1 89 ? -7.106 6.160 5.874 1.00 84.31 89 MET A O 1
ATOM 663 N N . ALA A 1 90 ? -8.976 6.783 6.923 1.00 88.00 90 ALA A N 1
ATOM 664 C CA . ALA A 1 90 ? -9.637 7.271 5.714 1.00 88.00 90 ALA A CA 1
ATOM 665 C C . ALA A 1 90 ? -8.862 8.423 5.039 1.00 88.00 90 ALA A C 1
ATOM 667 O O . ALA A 1 90 ? -8.872 8.534 3.810 1.00 88.00 90 ALA A O 1
ATOM 668 N N . GLN A 1 91 ? -8.149 9.250 5.815 1.00 90.06 91 GLN A N 1
ATOM 669 C CA . GLN A 1 91 ? -7.314 10.341 5.291 1.00 90.06 91 GLN A CA 1
ATOM 670 C C . GLN A 1 91 ? -6.116 9.843 4.476 1.00 90.06 91 GLN A C 1
ATOM 672 O O . GLN A 1 91 ? -5.652 10.550 3.583 1.00 90.06 91 GLN A O 1
ATOM 677 N N . LEU A 1 92 ? -5.643 8.624 4.742 1.00 94.81 92 LEU A N 1
ATOM 678 C CA . LEU A 1 92 ? -4.492 8.033 4.062 1.00 94.81 92 LEU A CA 1
ATOM 679 C C . LEU A 1 92 ? -4.868 7.236 2.804 1.00 94.81 92 LEU A C 1
ATOM 681 O O . LEU A 1 92 ? -3.984 6.809 2.060 1.00 94.81 92 LEU A O 1
ATOM 685 N N . LEU A 1 93 ? -6.159 7.070 2.497 1.00 95.31 93 LEU A N 1
ATOM 686 C CA . LEU A 1 93 ? -6.597 6.351 1.294 1.00 95.31 93 LEU A CA 1
ATOM 687 C C . LEU A 1 93 ? -5.998 6.921 -0.007 1.00 95.31 93 LEU A C 1
ATOM 689 O O . LEU A 1 93 ? -5.550 6.126 -0.834 1.00 95.31 93 LEU A O 1
ATOM 693 N N . PRO A 1 94 ? -5.923 8.251 -0.227 1.00 95.12 94 PRO A N 1
ATOM 694 C CA . PRO A 1 94 ? -5.293 8.799 -1.429 1.00 95.12 94 PRO A CA 1
ATOM 695 C C . PRO A 1 94 ? -3.764 8.650 -1.451 1.00 95.12 94 PRO A C 1
ATOM 697 O O . PRO A 1 94 ? -3.161 8.785 -2.511 1.00 95.12 94 PRO A O 1
ATOM 700 N N . VAL A 1 95 ? -3.132 8.375 -0.304 1.00 95.44 95 VAL A N 1
ATOM 701 C CA . VAL A 1 95 ? -1.677 8.182 -0.185 1.00 95.44 95 VAL A CA 1
ATOM 702 C C . VAL A 1 95 ? -1.281 6.794 -0.684 1.00 95.44 95 VAL A C 1
ATOM 704 O O . VAL A 1 95 ? -0.273 6.653 -1.371 1.00 95.44 95 VAL A O 1
ATOM 707 N N . ALA A 1 96 ? -2.094 5.774 -0.394 1.00 95.75 96 ALA A N 1
ATOM 708 C CA . ALA A 1 96 ? -1.753 4.373 -0.639 1.00 95.75 96 ALA A CA 1
ATOM 709 C C . ALA A 1 96 ? -1.315 4.036 -2.081 1.00 95.75 96 ALA A C 1
ATOM 711 O O . ALA A 1 96 ? -0.309 3.346 -2.233 1.00 95.75 96 ALA A O 1
ATOM 712 N N . PRO A 1 97 ? -1.978 4.525 -3.152 1.00 94.69 97 PRO A N 1
ATOM 713 C CA . PRO A 1 97 ? -1.553 4.227 -4.522 1.00 94.69 97 PRO A CA 1
ATOM 714 C C . PRO A 1 97 ? -0.210 4.864 -4.912 1.00 94.69 97 PRO A C 1
ATOM 716 O O . PRO A 1 97 ? 0.359 4.500 -5.935 1.00 94.69 97 PRO A O 1
ATOM 719 N N . LEU A 1 98 ? 0.272 5.843 -4.142 1.00 94.00 98 LEU A N 1
ATOM 720 C CA . LEU A 1 98 ? 1.496 6.602 -4.416 1.00 94.00 98 LEU A CA 1
ATOM 721 C C . LEU A 1 98 ? 2.724 6.033 -3.690 1.00 94.00 98 LEU A C 1
ATOM 723 O O . LEU A 1 98 ? 3.820 6.586 -3.812 1.00 94.00 98 LEU A O 1
ATOM 727 N N . LEU A 1 99 ? 2.548 4.960 -2.919 1.00 94.25 99 LEU A N 1
ATOM 728 C CA . LEU A 1 99 ? 3.640 4.271 -2.250 1.00 94.25 99 LEU A CA 1
ATOM 729 C C . LEU A 1 99 ? 4.234 3.201 -3.162 1.00 94.25 99 LEU A C 1
ATOM 731 O O . LEU A 1 99 ? 3.504 2.503 -3.865 1.00 94.25 99 LEU A O 1
ATOM 735 N N . ASP A 1 100 ? 5.559 3.126 -3.152 1.00 93.00 100 ASP A N 1
ATOM 736 C CA . ASP A 1 100 ? 6.340 2.019 -3.703 1.00 93.00 100 ASP A CA 1
ATOM 737 C C . ASP A 1 100 ? 7.750 2.140 -3.108 1.00 93.00 100 ASP A C 1
ATOM 739 O O . ASP A 1 100 ? 8.630 2.842 -3.614 1.00 93.00 100 ASP A O 1
ATOM 743 N N . SER A 1 101 ? 7.926 1.528 -1.945 1.00 87.94 101 SER A N 1
ATOM 744 C CA . SER A 1 101 ? 9.154 1.556 -1.152 1.00 87.94 101 SER A CA 1
ATOM 745 C C . SER A 1 101 ? 10.289 0.800 -1.820 1.00 87.94 101 SER A C 1
ATOM 747 O O . SER A 1 101 ? 11.465 1.033 -1.530 1.00 87.94 101 SER A O 1
ATOM 749 N N . ARG A 1 102 ? 9.929 -0.111 -2.722 1.00 87.81 102 ARG A N 1
ATOM 750 C CA . ARG A 1 102 ? 10.854 -1.030 -3.348 1.00 87.81 102 ARG A CA 1
ATOM 751 C C . ARG A 1 102 ? 11.355 -0.557 -4.702 1.00 87.81 102 ARG A C 1
ATOM 753 O O . ARG A 1 102 ? 12.513 -0.819 -5.033 1.00 87.81 102 ARG A O 1
ATOM 760 N N . TRP A 1 103 ? 10.509 0.124 -5.464 1.00 88.62 103 TRP A N 1
ATOM 761 C CA . TRP A 1 103 ? 10.854 0.665 -6.773 1.00 88.62 103 TRP A CA 1
ATOM 762 C C . TRP A 1 103 ? 10.592 2.174 -6.805 1.00 88.62 103 TRP A C 1
ATOM 764 O O . TRP A 1 103 ? 9.611 2.620 -7.409 1.00 88.62 103 TRP A O 1
ATOM 774 N N . PRO A 1 104 ? 11.470 2.989 -6.182 1.00 83.31 104 PRO A N 1
ATOM 775 C CA . PRO A 1 104 ? 11.315 4.440 -6.147 1.00 83.31 104 PRO A CA 1
ATOM 776 C C . PRO A 1 104 ? 11.218 5.079 -7.535 1.00 83.31 104 PRO A C 1
ATOM 778 O O . PRO A 1 104 ? 10.601 6.125 -7.681 1.00 83.31 104 PRO A O 1
ATOM 781 N N . GLU A 1 105 ? 11.785 4.464 -8.573 1.00 83.50 105 GLU A N 1
ATOM 782 C CA . GLU A 1 105 ? 11.671 4.906 -9.965 1.00 83.50 105 GLU A CA 1
ATOM 783 C C . GLU A 1 105 ? 10.251 4.776 -10.537 1.00 83.50 105 GLU A C 1
ATOM 785 O O . GLU A 1 105 ? 9.888 5.488 -11.475 1.00 83.50 105 GLU A O 1
ATOM 790 N N . LEU A 1 106 ? 9.431 3.893 -9.960 1.00 87.44 106 LEU A N 1
ATOM 791 C CA . LEU A 1 106 ? 8.003 3.793 -10.251 1.00 87.44 106 LEU A CA 1
ATOM 792 C C . LEU A 1 106 ? 7.196 4.800 -9.421 1.00 87.44 106 LEU A C 1
ATOM 794 O O . LEU A 1 106 ? 5.997 4.961 -9.643 1.00 87.44 106 LEU A O 1
ATOM 798 N N . VAL A 1 107 ? 7.833 5.539 -8.513 1.00 81.00 107 VAL A N 1
ATOM 799 C CA . VAL A 1 107 ? 7.256 6.699 -7.832 1.00 81.00 107 VAL A CA 1
ATOM 800 C C . VAL A 1 107 ? 7.736 7.967 -8.539 1.00 81.00 107 VAL A C 1
ATOM 802 O O . VAL A 1 107 ? 8.905 8.333 -8.535 1.00 81.00 107 VAL A O 1
ATOM 805 N N . GLY A 1 108 ? 6.823 8.670 -9.199 1.00 64.75 108 GLY A N 1
ATOM 806 C CA . GLY A 1 108 ? 7.172 9.844 -9.990 1.00 64.75 108 GLY A CA 1
ATOM 807 C C . GLY A 1 108 ? 7.160 11.125 -9.163 1.00 64.75 108 GLY A C 1
ATOM 808 O O . GLY A 1 108 ? 6.156 11.441 -8.524 1.00 64.75 108 GLY A O 1
ATOM 809 N N . ALA A 1 109 ? 8.204 11.946 -9.307 1.00 54.00 109 ALA A N 1
ATOM 810 C CA . ALA A 1 109 ? 8.160 13.368 -8.946 1.00 54.00 109 ALA A CA 1
ATOM 811 C C . ALA A 1 109 ? 7.164 14.168 -9.819 1.00 54.00 109 ALA A C 1
ATOM 813 O O . ALA A 1 109 ? 6.749 15.258 -9.442 1.00 54.00 109 ALA A O 1
ATOM 814 N N . GLY A 1 110 ? 6.779 13.630 -10.983 1.00 47.28 110 GLY A N 1
ATO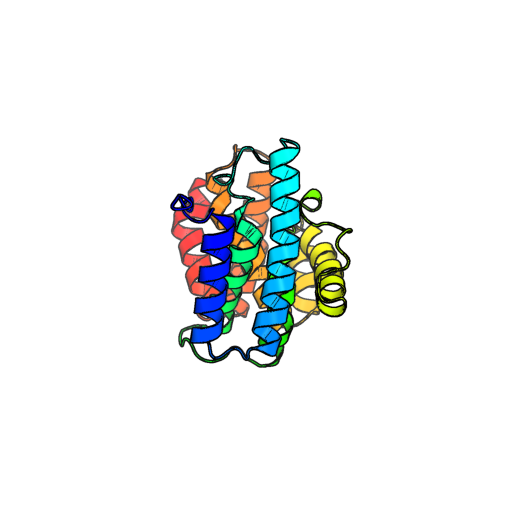M 815 C CA . GLY A 1 110 ? 6.066 14.353 -12.034 1.00 47.28 110 GLY A CA 1
ATOM 816 C C . GLY A 1 110 ? 4.633 13.879 -12.251 1.00 47.28 110 GLY A C 1
ATOM 817 O O . GLY A 1 110 ? 4.399 12.767 -12.724 1.00 47.28 110 GLY A O 1
ATOM 818 N N . GLY A 1 111 ? 3.692 14.766 -11.950 1.00 49.34 111 GLY A N 1
ATOM 819 C CA . GLY A 1 111 ? 2.289 14.701 -12.339 1.00 49.34 111 GLY A CA 1
ATOM 820 C C . GLY A 1 111 ? 1.495 15.707 -11.513 1.00 49.34 111 GLY A C 1
ATOM 821 O O . GLY A 1 111 ? 1.141 15.395 -10.376 1.00 49.34 111 GLY A O 1
ATOM 822 N N . ASP A 1 112 ? 1.230 16.888 -12.071 1.00 53.16 112 ASP A N 1
ATOM 823 C CA . ASP A 1 112 ? 0.509 17.991 -11.404 1.00 53.16 112 ASP A CA 1
ATOM 824 C C . ASP A 1 112 ? -0.933 17.624 -10.980 1.00 53.16 112 ASP A C 1
ATOM 826 O O . ASP A 1 112 ? -1.569 18.365 -10.239 1.00 53.16 112 ASP A O 1
ATOM 830 N N . ASP A 1 113 ? -1.434 16.452 -11.389 1.00 56.50 113 ASP A N 1
ATOM 831 C CA . ASP A 1 113 ? -2.825 16.021 -11.196 1.00 56.50 113 ASP A CA 1
ATOM 832 C C . ASP A 1 113 ? -3.088 15.205 -9.913 1.00 56.50 113 ASP A C 1
ATOM 834 O O . ASP A 1 113 ? -4.241 14.884 -9.603 1.00 56.50 113 ASP A O 1
ATOM 838 N N . ALA A 1 114 ? -2.047 14.825 -9.161 1.00 60.31 114 ALA A N 1
ATOM 839 C CA . ALA A 1 114 ? -2.234 14.143 -7.877 1.00 60.31 114 ALA A CA 1
ATOM 840 C C . ALA A 1 114 ? -2.491 15.164 -6.762 1.00 60.31 114 ALA A C 1
ATOM 842 O O . ALA A 1 114 ? -1.840 16.203 -6.709 1.00 60.31 114 ALA A O 1
ATOM 843 N N . ASP A 1 115 ? -3.412 14.840 -5.854 1.00 68.44 115 ASP A N 1
ATOM 844 C CA . ASP A 1 115 ? -3.742 15.662 -4.687 1.00 68.44 115 ASP A CA 1
ATOM 845 C C . ASP A 1 115 ? -2.468 16.046 -3.905 1.00 68.44 115 ASP A C 1
ATOM 847 O O . ASP A 1 115 ? -1.776 15.168 -3.383 1.00 68.44 115 ASP A O 1
ATOM 851 N N . GLY A 1 116 ? -2.130 17.342 -3.872 1.00 81.25 116 GLY A N 1
ATOM 852 C CA . GLY A 1 116 ? -0.860 17.858 -3.340 1.00 81.25 116 GLY A CA 1
ATOM 853 C C . GLY A 1 116 ? -0.525 17.336 -1.935 1.00 81.25 116 GLY A C 1
ATOM 854 O O . GLY A 1 116 ? 0.536 16.735 -1.762 1.00 81.25 116 GLY A O 1
ATOM 855 N N . PRO A 1 117 ? -1.451 17.437 -0.963 1.00 87.06 117 PRO A N 1
ATOM 856 C CA . PRO A 1 117 ? -1.284 16.854 0.368 1.00 87.06 117 PRO A CA 1
ATOM 857 C C . PRO A 1 117 ? -1.006 15.344 0.369 1.00 87.06 117 PRO A C 1
ATOM 859 O O . PRO A 1 117 ? -0.142 14.872 1.107 1.00 87.06 117 PRO A O 1
ATOM 862 N N . ALA A 1 118 ? -1.694 14.566 -0.474 1.00 89.81 118 ALA A N 1
ATOM 863 C CA . ALA A 1 118 ? -1.483 13.119 -0.542 1.00 89.81 118 ALA A CA 1
ATOM 864 C C . ALA A 1 118 ? -0.099 12.775 -1.107 1.00 89.81 118 ALA A C 1
ATOM 866 O O . ALA A 1 118 ? 0.559 11.850 -0.632 1.00 89.81 118 ALA A O 1
ATOM 867 N N . ARG A 1 119 ? 0.368 13.543 -2.097 1.00 88.50 119 ARG A N 1
ATOM 868 C CA . ARG A 1 119 ? 1.709 13.409 -2.676 1.00 88.50 119 ARG A CA 1
ATOM 869 C C . ARG A 1 119 ? 2.803 13.776 -1.674 1.00 88.50 119 ARG A C 1
ATOM 871 O O . ARG A 1 119 ? 3.816 13.081 -1.610 1.00 88.50 119 ARG A O 1
ATOM 878 N N . GLU A 1 120 ? 2.619 14.837 -0.894 1.00 89.69 120 GLU A N 1
ATOM 879 C CA . GLU A 1 120 ? 3.552 15.228 0.169 1.00 89.69 120 GLU A CA 1
ATOM 880 C C . GLU A 1 120 ? 3.658 14.137 1.239 1.00 89.69 120 GLU A C 1
ATOM 882 O O . GLU A 1 120 ? 4.766 13.693 1.553 1.00 89.69 120 GLU A O 1
ATOM 887 N N . ALA A 1 121 ? 2.516 13.629 1.712 1.00 91.62 121 ALA A N 1
ATOM 888 C CA . ALA A 1 121 ? 2.462 12.520 2.660 1.00 91.62 121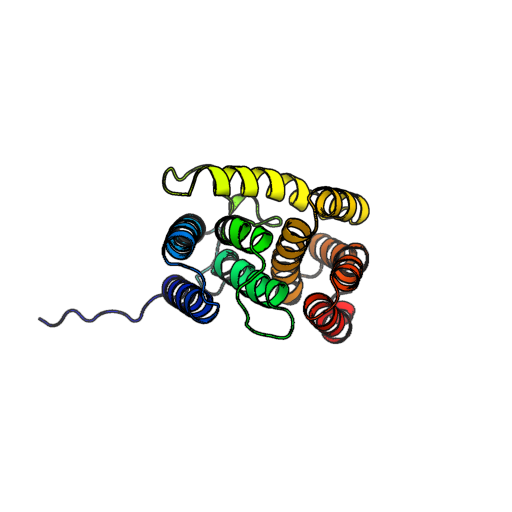 ALA A CA 1
ATOM 889 C C . ALA A 1 121 ? 3.116 11.247 2.094 1.00 91.62 121 ALA A C 1
ATOM 891 O O . ALA A 1 121 ? 3.953 10.636 2.757 1.00 91.62 121 ALA A O 1
ATOM 892 N N . ALA A 1 122 ? 2.816 10.884 0.841 1.00 92.38 122 ALA A N 1
ATOM 893 C CA . ALA A 1 122 ? 3.432 9.736 0.175 1.00 92.38 122 ALA A CA 1
ATOM 894 C C . ALA A 1 122 ? 4.949 9.900 0.041 1.00 92.38 122 ALA A C 1
ATOM 896 O O . ALA A 1 122 ? 5.703 8.954 0.240 1.00 92.38 122 ALA A O 1
ATOM 897 N N . THR A 1 123 ? 5.418 11.111 -0.264 1.00 90.69 123 THR A N 1
ATOM 898 C CA . THR A 1 123 ? 6.850 11.407 -0.370 1.00 90.69 123 THR A CA 1
ATOM 899 C C . THR A 1 123 ? 7.546 11.249 0.978 1.00 90.69 123 THR A C 1
ATOM 901 O O . THR A 1 123 ? 8.621 10.654 1.042 1.00 90.69 123 THR A O 1
ATOM 904 N N . ALA A 1 124 ? 6.953 11.769 2.055 1.00 91.31 124 ALA A N 1
ATOM 905 C CA . ALA A 1 124 ? 7.489 11.610 3.402 1.00 91.31 124 ALA A CA 1
ATOM 906 C C . ALA A 1 124 ? 7.542 10.128 3.804 1.00 91.31 124 ALA A C 1
ATOM 908 O O . ALA A 1 124 ? 8.595 9.645 4.221 1.00 91.31 124 ALA A O 1
ATOM 909 N N . LEU A 1 125 ? 6.450 9.395 3.579 1.00 92.81 125 LEU A N 1
ATOM 910 C CA . LEU A 1 125 ? 6.351 7.985 3.931 1.00 92.81 125 LEU A CA 1
ATOM 911 C C . LEU A 1 125 ? 7.303 7.112 3.101 1.00 92.81 125 LEU A C 1
ATOM 913 O O . LEU A 1 125 ? 8.030 6.310 3.673 1.00 92.81 125 LEU A O 1
ATOM 917 N N . ASN A 1 126 ? 7.419 7.319 1.787 1.00 92.19 126 ASN A N 1
ATOM 918 C CA . ASN A 1 126 ? 8.371 6.575 0.952 1.00 92.19 126 ASN A CA 1
ATOM 919 C C . ASN A 1 126 ? 9.829 6.739 1.428 1.00 92.19 126 ASN A C 1
ATOM 921 O O . ASN A 1 126 ? 10.604 5.791 1.339 1.00 92.19 126 ASN A O 1
ATOM 925 N N . ARG A 1 127 ? 10.222 7.891 2.001 1.00 90.06 127 ARG A N 1
ATOM 926 C CA . ARG A 1 127 ? 11.567 8.055 2.602 1.00 90.06 127 ARG A CA 1
ATOM 927 C C . ARG A 1 127 ? 11.768 7.201 3.852 1.00 90.06 127 ARG A C 1
ATOM 929 O O . ARG A 1 127 ? 12.894 6.792 4.132 1.00 90.06 127 ARG A O 1
ATOM 936 N N . ILE A 1 128 ? 10.707 6.978 4.623 1.00 88.62 128 ILE A N 1
ATOM 937 C CA . ILE A 1 128 ? 10.727 6.085 5.784 1.00 88.62 128 ILE A CA 1
ATOM 938 C C . ILE A 1 128 ? 10.808 4.639 5.295 1.00 88.62 128 ILE A C 1
ATOM 940 O O . ILE A 1 128 ? 11.693 3.900 5.724 1.00 88.62 128 ILE A O 1
ATOM 944 N N . LEU A 1 129 ? 9.947 4.259 4.348 1.00 88.56 129 LEU A N 1
ATOM 945 C CA . LEU A 1 129 ? 9.860 2.885 3.858 1.00 88.56 129 LEU A CA 1
ATOM 946 C C . LEU A 1 129 ? 11.104 2.444 3.074 1.00 88.56 129 LEU A C 1
ATOM 948 O O . LEU A 1 129 ? 11.504 1.290 3.184 1.00 88.56 129 LEU A O 1
ATOM 952 N N . ALA A 1 130 ? 11.787 3.362 2.381 1.00 85.62 130 ALA A N 1
ATOM 953 C CA . ALA A 1 130 ? 13.051 3.094 1.686 1.00 85.62 130 ALA A CA 1
ATOM 954 C C . ALA A 1 130 ? 14.198 2.635 2.616 1.00 85.62 130 ALA A C 1
ATOM 956 O O . ALA A 1 130 ? 15.263 2.245 2.141 1.00 85.62 130 ALA A O 1
ATOM 957 N N . ARG A 1 131 ? 14.007 2.671 3.943 1.00 79.12 131 ARG A N 1
ATOM 958 C CA . ARG A 1 131 ? 14.947 2.112 4.927 1.00 79.12 131 ARG A CA 1
ATOM 959 C C . ARG A 1 131 ? 14.911 0.582 4.998 1.00 79.12 131 ARG A C 1
ATOM 961 O O . ARG A 1 131 ? 15.796 0.024 5.632 1.00 79.12 131 ARG A O 1
ATOM 968 N N . ALA A 1 132 ? 13.948 -0.080 4.347 1.00 71.12 132 ALA A N 1
ATOM 969 C CA . ALA A 1 132 ? 13.910 -1.525 4.116 1.00 71.12 132 ALA A CA 1
ATOM 970 C C . ALA A 1 132 ? 15.082 -1.934 3.203 1.00 71.12 132 ALA A C 1
ATOM 972 O O . ALA A 1 132 ? 14.955 -1.980 1.979 1.00 71.12 132 ALA A O 1
ATOM 973 N N . PRO A 1 133 ? 16.261 -2.167 3.789 1.00 69.12 133 PRO A N 1
ATOM 974 C CA . PRO A 1 133 ? 16.466 -3.496 4.351 1.00 69.12 133 PRO A CA 1
ATOM 975 C C . PRO A 1 133 ? 16.887 -3.537 5.825 1.00 69.12 133 PRO A C 1
ATOM 977 O O . PRO A 1 133 ? 17.202 -4.614 6.305 1.00 69.12 133 PRO A O 1
ATOM 980 N N . ASP A 1 134 ? 16.919 -2.411 6.540 1.00 89.44 134 ASP A N 1
ATOM 981 C CA . ASP A 1 134 ? 17.214 -2.349 7.979 1.00 89.44 134 ASP A CA 1
ATOM 982 C C . ASP A 1 134 ? 15.900 -2.481 8.778 1.00 89.44 134 ASP A C 1
ATOM 984 O O . ASP A 1 134 ? 15.126 -1.514 8.824 1.00 89.44 134 ASP A O 1
ATOM 988 N N . PRO A 1 135 ? 15.600 -3.656 9.374 1.00 91.81 135 PRO A N 1
ATOM 989 C CA . PRO A 1 135 ? 14.300 -3.901 9.993 1.00 91.81 135 PRO A CA 1
ATOM 990 C C . PRO A 1 135 ? 14.033 -2.983 11.187 1.00 91.81 135 PRO A C 1
ATOM 992 O O . PRO A 1 135 ? 12.917 -2.483 11.331 1.00 91.81 135 PRO A O 1
ATOM 995 N N . ASP A 1 136 ? 15.060 -2.696 11.989 1.00 92.88 136 ASP A N 1
ATOM 996 C CA . ASP A 1 136 ? 14.943 -1.859 13.182 1.00 92.88 136 ASP A CA 1
ATOM 997 C C . ASP A 1 136 ? 14.651 -0.406 12.798 1.00 92.88 136 ASP A C 1
ATOM 999 O O . ASP A 1 136 ? 13.703 0.198 13.307 1.00 92.88 136 ASP A O 1
ATOM 1003 N N . ARG A 1 137 ? 15.405 0.156 11.842 1.00 91.25 137 ARG A N 1
ATOM 1004 C CA . ARG A 1 137 ? 15.186 1.540 11.378 1.00 91.25 137 ARG A CA 1
ATOM 1005 C C . ARG A 1 137 ? 13.877 1.722 10.629 1.00 91.25 137 ARG A C 1
ATOM 1007 O O . ARG A 1 137 ? 13.304 2.818 10.661 1.00 91.25 137 ARG A O 1
ATOM 1014 N N . TRP A 1 138 ? 13.444 0.695 9.903 1.00 93.62 138 TRP A N 1
ATOM 1015 C CA . TRP A 1 138 ? 12.145 0.697 9.246 1.00 93.62 138 TRP A CA 1
ATOM 1016 C C . TRP A 1 138 ? 11.034 0.706 10.297 1.00 93.62 138 TRP A C 1
ATOM 1018 O O . TRP A 1 138 ? 10.171 1.583 10.261 1.00 93.62 138 TRP A O 1
ATOM 1028 N N . LEU A 1 139 ? 11.099 -0.198 11.281 1.00 94.12 139 LEU A N 1
ATOM 1029 C CA . LEU A 1 139 ? 10.088 -0.318 12.329 1.00 94.12 139 LEU A CA 1
ATOM 1030 C C . LEU A 1 139 ? 10.016 0.941 13.201 1.00 94.12 139 LEU A C 1
ATOM 1032 O O . LEU A 1 139 ? 8.922 1.443 13.444 1.00 94.12 139 LEU A O 1
ATOM 1036 N N . GLU A 1 140 ? 11.158 1.491 13.620 1.00 93.69 140 GLU A N 1
ATOM 1037 C CA . GLU A 1 140 ? 11.223 2.748 14.378 1.00 93.69 140 GLU A CA 1
ATOM 1038 C C . GLU A 1 140 ? 10.574 3.902 13.603 1.00 93.69 140 GLU A C 1
ATOM 1040 O O . GLU A 1 140 ? 9.739 4.627 14.145 1.00 93.69 140 GLU A O 1
ATOM 1045 N N . GLY A 1 141 ? 10.919 4.046 12.319 1.00 93.19 141 GLY A N 1
ATOM 1046 C CA . GLY A 1 141 ? 10.373 5.102 11.474 1.00 93.19 141 GLY A CA 1
ATOM 1047 C C . GLY A 1 141 ? 8.863 4.982 11.286 1.00 93.19 141 GLY A C 1
ATOM 1048 O O . GLY A 1 141 ? 8.156 5.975 11.385 1.00 93.19 141 GLY A O 1
ATOM 1049 N N . VAL A 1 142 ? 8.359 3.770 11.058 1.00 94.56 142 VAL A N 1
ATOM 1050 C CA . VAL A 1 142 ? 6.929 3.528 10.832 1.00 94.56 142 VAL A CA 1
ATOM 1051 C C . VAL A 1 142 ? 6.109 3.707 12.114 1.00 94.56 142 VAL A C 1
ATOM 1053 O O . VAL A 1 142 ? 5.047 4.329 12.079 1.00 94.56 142 VAL A O 1
ATOM 1056 N N . LEU A 1 143 ? 6.607 3.225 13.258 1.00 94.75 143 LEU A N 1
ATOM 1057 C CA . LEU A 1 143 ? 5.931 3.388 14.549 1.00 94.75 143 LEU A CA 1
ATOM 1058 C C . LEU A 1 143 ? 5.881 4.851 15.008 1.00 94.75 143 LEU A C 1
ATOM 1060 O O . LEU A 1 143 ? 4.925 5.239 15.682 1.00 94.75 143 LEU A O 1
ATOM 1064 N N . GLY A 1 144 ? 6.880 5.659 14.638 1.00 93.69 144 GLY A N 1
ATOM 1065 C CA . GLY A 1 144 ? 6.928 7.090 14.948 1.00 93.69 144 GLY A CA 1
ATOM 1066 C C . GLY A 1 144 ? 5.808 7.913 14.299 1.00 93.69 144 GLY A C 1
ATOM 1067 O O . GLY A 1 144 ? 5.422 8.943 14.846 1.00 93.69 144 GLY A O 1
ATOM 1068 N N . GLU A 1 145 ? 5.241 7.439 13.186 1.00 94.31 145 GLU A N 1
ATOM 1069 C CA . GLU A 1 145 ? 4.195 8.138 12.421 1.00 94.31 145 GLU A CA 1
ATOM 1070 C C . GLU A 1 145 ? 2.760 7.793 12.867 1.00 94.31 145 GLU A C 1
ATOM 1072 O O . GLU A 1 145 ? 1.786 8.302 12.309 1.00 94.31 145 GLU A O 1
ATOM 1077 N N . GLY A 1 146 ? 2.606 6.913 13.861 1.00 92.69 146 GLY A N 1
ATOM 1078 C CA . GLY A 1 146 ? 1.309 6.506 14.401 1.00 92.69 146 GLY A CA 1
ATOM 1079 C C . GLY A 1 146 ? 0.676 5.288 13.719 1.00 92.69 146 GLY A C 1
ATOM 1080 O O . GLY A 1 146 ? 1.212 4.692 12.782 1.00 92.69 146 GLY A O 1
ATOM 1081 N N . GLU A 1 147 ? -0.484 4.878 14.237 1.00 93.00 147 GLU A N 1
ATOM 1082 C CA . GLU A 1 147 ? -1.124 3.599 13.902 1.00 93.00 147 GLU A CA 1
ATOM 1083 C C . GLU A 1 147 ? -1.657 3.540 12.464 1.00 93.00 147 GLU A C 1
ATOM 1085 O O . GLU A 1 147 ? -1.412 2.561 11.758 1.00 93.00 147 GLU A O 1
ATOM 1090 N N . ALA A 1 148 ? -2.331 4.595 11.993 1.00 93.19 148 ALA A N 1
ATOM 1091 C CA . ALA A 1 148 ? -2.863 4.655 10.631 1.00 93.19 148 ALA A CA 1
ATOM 1092 C C . ALA A 1 148 ? -1.749 4.538 9.575 1.00 93.19 148 ALA A C 1
ATOM 1094 O O . ALA A 1 148 ? -1.881 3.769 8.616 1.00 93.19 148 ALA A O 1
ATOM 1095 N N . THR A 1 149 ? -0.631 5.238 9.792 1.00 95.06 149 THR A N 1
ATOM 1096 C CA . THR A 1 149 ? 0.562 5.167 8.940 1.00 95.06 149 THR A CA 1
ATOM 1097 C C . THR A 1 149 ? 1.235 3.804 9.038 1.00 95.06 149 THR A C 1
ATOM 1099 O O . THR A 1 149 ? 1.611 3.237 8.016 1.00 95.06 149 THR A O 1
ATOM 1102 N N . SER A 1 150 ? 1.316 3.233 10.243 1.00 95.94 150 SER A N 1
ATOM 1103 C CA . SER A 1 150 ? 1.818 1.873 10.459 1.00 95.94 150 SER A CA 1
ATOM 1104 C C . SER A 1 150 ? 1.026 0.820 9.690 1.00 95.94 150 SER A C 1
ATOM 1106 O O . SER A 1 150 ? 1.603 -0.067 9.062 1.00 95.94 150 SER A O 1
ATOM 1108 N N . CYS A 1 151 ? -0.300 0.937 9.693 1.00 96.19 151 CYS A N 1
ATOM 1109 C CA . CYS A 1 151 ? -1.189 0.055 8.950 1.00 96.19 151 CYS A CA 1
ATOM 1110 C C . CYS A 1 151 ? -0.986 0.192 7.432 1.00 96.19 151 CYS A C 1
ATOM 1112 O O . CYS A 1 151 ? -0.905 -0.816 6.726 1.00 96.19 151 CYS A O 1
ATOM 1114 N N . LEU A 1 152 ? -0.829 1.420 6.927 1.00 97.12 152 LEU A N 1
ATOM 1115 C CA . LEU A 1 152 ? -0.566 1.665 5.509 1.00 97.12 152 LEU A CA 1
ATOM 1116 C C . LEU A 1 152 ? 0.811 1.141 5.070 1.00 97.12 152 LEU A C 1
ATOM 1118 O O . LEU A 1 152 ? 0.913 0.454 4.055 1.00 97.12 152 LEU A O 1
ATOM 1122 N N . ALA A 1 153 ? 1.851 1.415 5.856 1.00 96.81 153 ALA A N 1
ATOM 1123 C CA . ALA A 1 153 ? 3.202 0.905 5.640 1.00 96.81 153 ALA A CA 1
ATOM 1124 C C . ALA A 1 153 ? 3.227 -0.629 5.592 1.00 96.81 153 ALA A C 1
ATOM 1126 O O . ALA A 1 153 ? 3.825 -1.222 4.697 1.00 96.81 153 ALA A O 1
ATOM 1127 N N . LEU A 1 154 ? 2.526 -1.282 6.525 1.00 97.38 154 LEU A N 1
ATOM 1128 C CA . LEU A 1 154 ? 2.406 -2.735 6.540 1.00 97.38 154 LEU A CA 1
ATOM 1129 C C . LEU A 1 154 ? 1.643 -3.264 5.321 1.00 97.38 154 LEU A C 1
ATOM 1131 O O . LEU A 1 154 ? 2.016 -4.302 4.784 1.00 97.38 154 LEU A O 1
ATOM 1135 N N . ALA A 1 155 ? 0.579 -2.587 4.884 1.00 97.25 155 ALA A N 1
ATOM 1136 C CA . ALA A 1 155 ? -0.198 -2.996 3.715 1.00 97.25 155 ALA A CA 1
ATOM 1137 C C . ALA A 1 155 ? 0.633 -2.973 2.424 1.00 97.25 155 ALA A C 1
ATOM 1139 O O . ALA A 1 155 ? 0.552 -3.900 1.615 1.00 97.25 155 ALA A O 1
ATOM 1140 N N . GLU A 1 156 ? 1.447 -1.934 2.257 1.00 96.62 156 GLU A N 1
ATOM 1141 C CA . GLU A 1 156 ? 2.368 -1.789 1.133 1.00 96.62 156 GLU A CA 1
ATOM 1142 C C . GLU A 1 156 ? 3.460 -2.865 1.161 1.00 96.62 156 GLU A C 1
ATOM 1144 O O . GLU A 1 156 ? 3.598 -3.638 0.205 1.00 96.62 156 GLU A O 1
ATOM 1149 N N . ALA A 1 157 ? 4.135 -3.022 2.301 1.00 96.12 157 ALA A N 1
ATOM 1150 C CA . ALA A 1 157 ? 5.187 -4.016 2.455 1.00 96.12 157 ALA A CA 1
ATOM 1151 C C . ALA A 1 157 ? 4.629 -5.442 2.305 1.00 96.12 157 ALA A C 1
ATOM 1153 O O . ALA A 1 157 ? 5.272 -6.316 1.718 1.00 96.12 157 ALA A O 1
ATOM 1154 N N . PHE A 1 158 ? 3.394 -5.683 2.760 1.00 96.50 158 PHE A N 1
ATOM 1155 C CA . PHE A 1 158 ? 2.712 -6.959 2.573 1.00 96.50 158 PHE A CA 1
ATOM 1156 C C . PHE A 1 158 ? 2.458 -7.282 1.090 1.00 96.50 158 PHE A C 1
ATOM 1158 O O . PHE A 1 158 ? 2.579 -8.442 0.678 1.00 96.50 158 PHE A O 1
ATOM 1165 N N . ASP A 1 159 ? 2.134 -6.280 0.261 1.00 96.19 159 ASP A N 1
ATOM 1166 C CA . ASP A 1 159 ? 2.028 -6.480 -1.188 1.00 96.19 159 ASP A CA 1
ATOM 1167 C C . ASP A 1 159 ? 3.371 -6.861 -1.814 1.00 96.19 159 ASP A C 1
ATOM 1169 O O . ASP A 1 159 ? 3.396 -7.695 -2.718 1.00 96.19 159 ASP A O 1
ATOM 1173 N N . HIS A 1 160 ? 4.487 -6.324 -1.327 1.00 94.00 160 HIS A N 1
ATOM 1174 C CA . HIS A 1 160 ? 5.801 -6.747 -1.801 1.00 94.00 160 HIS A CA 1
ATOM 1175 C C . HIS A 1 160 ? 6.112 -8.189 -1.394 1.00 94.00 160 HIS A C 1
ATOM 1177 O O . HIS A 1 160 ? 6.407 -9.022 -2.256 1.00 94.00 160 HIS A O 1
ATOM 1183 N N . VAL A 1 161 ? 5.975 -8.531 -0.109 1.00 94.06 161 VAL A N 1
ATOM 1184 C CA . VAL A 1 161 ? 6.386 -9.859 0.380 1.00 94.06 161 VAL A CA 1
ATOM 1185 C C . VAL A 1 161 ? 5.553 -11.000 -0.206 1.00 94.06 161 VAL A C 1
ATOM 1187 O O . VAL A 1 161 ? 6.083 -12.077 -0.487 1.00 94.06 161 VAL A O 1
ATOM 1190 N N . ARG A 1 162 ? 4.265 -10.773 -0.509 1.00 93.19 162 ARG A N 1
ATOM 1191 C CA . ARG A 1 162 ? 3.433 -11.793 -1.172 1.00 93.19 162 ARG A CA 1
ATOM 1192 C C . ARG A 1 162 ? 3.883 -12.118 -2.598 1.00 93.19 162 ARG A C 1
ATOM 1194 O O . ARG A 1 162 ? 3.562 -13.201 -3.083 1.00 93.19 162 ARG A O 1
ATOM 1201 N N . HIS A 1 163 ? 4.642 -11.235 -3.247 1.00 92.75 163 HIS A N 1
ATOM 1202 C CA . HIS A 1 163 ? 5.160 -11.436 -4.603 1.00 92.75 163 HIS A CA 1
ATOM 1203 C C . HIS A 1 163 ? 6.642 -11.834 -4.650 1.00 92.75 163 HIS A C 1
ATOM 1205 O O . HIS A 1 163 ? 7.120 -12.172 -5.728 1.00 92.75 163 HIS A O 1
ATOM 1211 N N . LEU A 1 164 ? 7.349 -11.909 -3.514 1.00 91.69 164 LEU A N 1
ATOM 1212 C CA . LEU A 1 164 ? 8.768 -12.311 -3.477 1.00 91.69 164 LEU A CA 1
ATOM 1213 C C . LEU A 1 164 ? 9.048 -13.686 -4.102 1.00 91.69 164 LEU A C 1
ATOM 1215 O O . LEU A 1 164 ? 10.154 -13.947 -4.562 1.00 91.69 164 LEU A O 1
ATOM 1219 N N . HIS A 1 165 ? 8.058 -14.581 -4.135 1.00 89.62 165 HIS A N 1
ATOM 1220 C CA . HIS A 1 165 ? 8.190 -15.899 -4.763 1.00 89.62 165 HIS A CA 1
ATOM 1221 C C . HIS A 1 165 ? 8.358 -15.840 -6.292 1.00 89.62 165 HIS A C 1
ATOM 1223 O O . HIS A 1 165 ? 8.782 -16.825 -6.891 1.00 89.62 165 HIS A O 1
ATOM 1229 N N . LEU A 1 166 ? 8.022 -14.711 -6.923 1.00 90.06 166 LEU A N 1
ATOM 1230 C CA . LEU A 1 166 ? 8.201 -14.480 -8.359 1.00 90.06 166 LEU A CA 1
ATOM 1231 C C . LEU A 1 166 ? 9.626 -14.032 -8.704 1.00 90.06 166 LEU A C 1
ATOM 1233 O O . LEU A 1 166 ? 9.943 -13.826 -9.873 1.00 90.06 166 LEU A O 1
ATOM 1237 N N . GLU A 1 167 ? 10.480 -13.861 -7.699 1.00 87.44 167 GLU A N 1
ATOM 1238 C CA . GLU A 1 167 ? 11.774 -13.223 -7.857 1.00 87.44 167 GLU A CA 1
ATOM 1239 C C . GLU A 1 167 ? 12.933 -14.200 -7.711 1.00 87.44 167 GLU A C 1
ATOM 1241 O O . GLU A 1 167 ? 12.857 -15.169 -6.937 1.00 87.44 167 GLU A O 1
ATOM 1246 N N . PRO A 1 168 ? 14.044 -13.936 -8.423 1.00 89.38 168 PRO A N 1
ATOM 1247 C CA . PRO A 1 168 ? 15.233 -14.753 -8.290 1.00 89.38 168 PRO A CA 1
ATOM 1248 C C . PRO A 1 168 ? 15.734 -14.751 -6.843 1.00 89.38 168 PRO A C 1
ATOM 1250 O O . PRO A 1 168 ? 15.655 -13.753 -6.124 1.00 89.38 168 PRO A O 1
ATOM 1253 N N . ALA A 1 169 ? 16.271 -15.893 -6.417 1.00 91.56 169 ALA A N 1
ATOM 1254 C CA . ALA A 1 169 ? 17.003 -15.975 -5.163 1.00 91.56 169 ALA A CA 1
ATOM 1255 C C . ALA A 1 169 ? 18.206 -15.019 -5.198 1.00 91.56 169 ALA A C 1
ATOM 1257 O O . ALA A 1 169 ? 18.894 -14.912 -6.215 1.00 91.56 169 ALA A O 1
ATOM 1258 N N . GLY A 1 170 ? 18.458 -14.321 -4.092 1.00 91.12 170 GLY A N 1
ATOM 1259 C CA . GLY A 1 170 ? 19.575 -13.391 -3.987 1.00 91.12 170 GLY A CA 1
ATOM 1260 C C . GLY A 1 170 ? 19.440 -12.414 -2.818 1.00 91.12 170 GLY A C 1
ATOM 1261 O O . GLY A 1 170 ? 18.412 -12.409 -2.138 1.00 91.12 170 GLY A O 1
ATOM 1262 N N . PRO A 1 171 ? 20.450 -11.548 -2.611 1.00 90.38 171 PRO A N 1
ATOM 1263 C CA . PRO A 1 171 ? 20.539 -10.681 -1.434 1.00 90.38 171 PRO A CA 1
ATOM 1264 C C . PRO A 1 171 ? 19.319 -9.780 -1.226 1.00 90.38 171 PRO A C 1
ATOM 1266 O O . PRO A 1 171 ? 18.874 -9.602 -0.099 1.00 90.38 171 PRO A O 1
ATOM 1269 N N . ALA A 1 172 ? 18.739 -9.252 -2.309 1.00 88.31 172 ALA A N 1
ATOM 1270 C CA . ALA A 1 172 ? 17.545 -8.415 -2.226 1.00 88.31 172 ALA A CA 1
ATOM 1271 C C . ALA A 1 172 ? 16.338 -9.191 -1.674 1.00 88.31 172 ALA A C 1
ATOM 1273 O O . ALA A 1 172 ? 15.647 -8.702 -0.786 1.00 88.31 172 ALA A O 1
ATOM 1274 N N . ARG A 1 173 ? 16.106 -10.420 -2.154 1.00 90.88 173 ARG A N 1
ATOM 1275 C CA . ARG A 1 173 ? 15.030 -11.278 -1.643 1.00 90.88 173 ARG A CA 1
ATOM 1276 C C . ARG A 1 173 ? 15.275 -11.652 -0.184 1.00 90.88 173 ARG A C 1
ATOM 1278 O O . ARG A 1 173 ? 14.345 -11.562 0.609 1.00 90.88 173 ARG A O 1
ATOM 1285 N N . THR A 1 174 ? 16.507 -12.016 0.177 1.00 91.38 174 THR A N 1
ATOM 1286 C CA . THR A 1 174 ? 16.882 -12.328 1.566 1.00 91.38 174 THR A CA 1
ATOM 1287 C C . THR A 1 174 ? 16.597 -11.153 2.498 1.00 91.38 174 THR A C 1
ATOM 1289 O O . THR A 1 174 ? 15.919 -11.339 3.500 1.00 91.38 174 THR A O 1
ATOM 1292 N N . ALA A 1 175 ? 17.004 -9.940 2.124 1.00 91.44 175 ALA A N 1
ATOM 1293 C CA . ALA A 1 175 ? 16.763 -8.742 2.922 1.00 91.44 175 ALA A CA 1
ATOM 1294 C C . ALA A 1 175 ? 15.265 -8.461 3.146 1.00 91.44 175 ALA A C 1
ATOM 1296 O O . ALA A 1 175 ? 14.856 -8.061 4.232 1.00 91.44 175 ALA A O 1
ATOM 1297 N N . TRP A 1 176 ? 14.418 -8.715 2.145 1.00 92.00 176 TRP A N 1
ATOM 1298 C CA . TRP A 1 176 ? 12.966 -8.587 2.299 1.00 92.00 176 TRP A CA 1
ATOM 1299 C C . TRP A 1 176 ? 12.345 -9.702 3.149 1.00 92.00 176 TRP A C 1
ATOM 1301 O O . TRP A 1 176 ? 11.365 -9.458 3.852 1.00 92.00 176 TRP A O 1
ATOM 1311 N N . VAL A 1 177 ? 12.901 -10.917 3.120 1.00 92.94 177 VAL A N 1
ATOM 1312 C CA . VAL A 1 177 ? 12.495 -11.999 4.032 1.00 92.94 177 VAL A CA 1
ATOM 1313 C C . VAL A 1 177 ? 12.893 -11.669 5.475 1.00 92.94 177 VAL A C 1
ATOM 1315 O O . VAL A 1 177 ? 12.094 -11.890 6.384 1.00 92.94 177 VAL A O 1
ATOM 1318 N N . GLU A 1 178 ? 14.078 -11.096 5.687 1.00 93.62 178 GLU A N 1
ATOM 1319 C CA . GLU A 1 178 ? 14.543 -10.606 6.992 1.00 93.62 178 GLU A CA 1
ATOM 1320 C C . GLU A 1 178 ? 13.669 -9.457 7.499 1.00 93.62 178 GLU A C 1
ATOM 1322 O O . GLU A 1 178 ? 13.148 -9.545 8.606 1.00 93.62 178 GLU A O 1
ATOM 1327 N N . LEU A 1 179 ? 13.384 -8.448 6.667 1.00 94.12 179 LEU A N 1
ATOM 1328 C CA . LEU A 1 179 ? 12.421 -7.392 6.993 1.00 94.12 179 LEU A CA 1
ATOM 1329 C C . LEU A 1 179 ? 11.060 -7.978 7.390 1.00 94.12 179 LEU A C 1
ATOM 1331 O O . LEU A 1 179 ? 10.445 -7.537 8.362 1.00 94.12 179 LEU A O 1
ATOM 1335 N N . ALA A 1 180 ? 10.578 -8.981 6.653 1.00 94.69 180 ALA A N 1
ATOM 1336 C CA . ALA A 1 180 ? 9.304 -9.611 6.959 1.00 94.69 180 ALA A CA 1
ATOM 1337 C C . ALA A 1 180 ? 9.312 -10.290 8.335 1.00 94.69 180 ALA A C 1
ATOM 1339 O O . ALA A 1 180 ? 8.380 -10.092 9.115 1.00 94.69 180 ALA A O 1
ATOM 1340 N N . ARG A 1 181 ? 10.370 -11.051 8.636 1.00 94.38 181 ARG A N 1
ATOM 1341 C CA . ARG A 1 181 ? 10.553 -11.753 9.911 1.00 94.38 181 ARG A CA 1
ATOM 1342 C C . ARG A 1 181 ? 10.695 -10.788 11.083 1.00 94.38 181 ARG A C 1
ATOM 1344 O O . ARG A 1 181 ? 10.035 -10.968 12.103 1.00 94.38 181 ARG A O 1
ATOM 1351 N N . ASP A 1 182 ? 11.560 -9.796 10.918 1.00 95.44 182 ASP A N 1
ATOM 1352 C CA . ASP A 1 182 ? 12.112 -9.016 12.023 1.00 95.44 182 ASP A CA 1
ATOM 1353 C C . ASP A 1 182 ? 11.357 -7.691 12.232 1.00 95.44 182 ASP A C 1
ATOM 1355 O O . ASP A 1 182 ? 11.384 -7.150 13.333 1.00 95.44 182 ASP A O 1
ATOM 1359 N N . ALA A 1 183 ? 10.607 -7.203 11.231 1.00 96.25 183 ALA A N 1
ATOM 1360 C CA . ALA A 1 183 ? 9.793 -5.986 11.341 1.00 96.25 183 ALA A CA 1
ATOM 1361 C C . ALA A 1 183 ? 8.306 -6.188 11.005 1.00 96.25 183 ALA A C 1
ATOM 1363 O O . ALA A 1 183 ? 7.447 -5.805 11.802 1.00 96.25 183 ALA A O 1
ATOM 1364 N N . LEU A 1 184 ? 7.963 -6.793 9.859 1.00 96.44 184 LEU A N 1
ATOM 1365 C CA . LEU A 1 184 ? 6.561 -6.834 9.406 1.00 96.44 184 LEU A CA 1
ATOM 1366 C C . LEU A 1 184 ? 5.681 -7.748 10.264 1.00 96.44 184 LEU A C 1
ATOM 1368 O O . LEU A 1 184 ? 4.568 -7.359 10.609 1.00 96.44 184 LEU A O 1
ATOM 1372 N N . VAL A 1 185 ? 6.158 -8.946 10.623 1.00 96.31 185 VAL A N 1
ATOM 1373 C CA . VAL A 1 185 ? 5.422 -9.867 11.508 1.00 96.31 185 VAL A CA 1
ATOM 1374 C C . VAL A 1 185 ? 5.204 -9.239 12.898 1.00 96.31 185 VAL A C 1
ATOM 1376 O O . VAL A 1 185 ? 4.047 -9.165 13.322 1.00 96.31 185 VAL A O 1
ATOM 1379 N N . PRO A 1 186 ? 6.233 -8.693 13.582 1.00 96.81 186 PRO A N 1
ATOM 1380 C CA . PRO A 1 186 ? 6.037 -7.962 14.836 1.00 96.81 186 PRO A CA 1
ATOM 1381 C C . PRO A 1 186 ? 5.071 -6.777 14.722 1.00 96.81 186 PRO A C 1
ATOM 1383 O O . PRO A 1 186 ? 4.203 -6.603 15.582 1.00 96.81 186 PRO A O 1
ATOM 1386 N N . LEU A 1 187 ? 5.173 -5.977 13.653 1.00 97.06 187 LEU A N 1
ATOM 1387 C CA . LEU A 1 187 ? 4.262 -4.854 13.423 1.00 97.06 187 LEU A CA 1
ATOM 1388 C C . LEU A 1 187 ? 2.818 -5.333 13.240 1.00 97.06 187 LEU A C 1
ATOM 1390 O O . LEU A 1 187 ? 1.897 -4.775 13.835 1.00 97.06 187 LEU A O 1
ATOM 1394 N N . ALA A 1 188 ? 2.616 -6.394 12.461 1.00 96.94 188 ALA A N 1
ATOM 1395 C CA . ALA A 1 188 ? 1.305 -6.990 12.246 1.00 96.94 188 ALA A CA 1
ATOM 1396 C C . ALA A 1 188 ? 0.688 -7.495 13.556 1.00 96.94 188 ALA A C 1
ATOM 1398 O O . ALA A 1 188 ? -0.499 -7.283 13.789 1.00 96.94 188 ALA A O 1
ATOM 1399 N N . HIS A 1 189 ? 1.484 -8.115 14.433 1.00 96.75 189 HIS A N 1
ATOM 1400 C CA . HIS A 1 189 ? 1.037 -8.557 15.760 1.00 96.75 189 HIS A CA 1
ATOM 1401 C C . HIS A 1 189 ? 0.660 -7.388 16.663 1.00 96.75 189 HIS A C 1
ATOM 1403 O O . HIS A 1 189 ? -0.335 -7.476 17.380 1.00 96.75 189 HIS A O 1
ATOM 1409 N N . ARG A 1 190 ? 1.409 -6.283 16.595 1.00 95.56 190 ARG A N 1
ATOM 1410 C CA . ARG A 1 190 ? 1.091 -5.053 17.328 1.00 95.56 190 ARG A CA 1
ATOM 1411 C C . ARG A 1 190 ? -0.234 -4.437 16.875 1.00 95.56 190 ARG A C 1
ATOM 1413 O O . ARG A 1 190 ? -1.012 -4.023 17.726 1.00 95.56 190 ARG A O 1
ATOM 1420 N N . LEU A 1 191 ? -0.481 -4.382 15.566 1.00 93.19 191 LEU A N 1
ATOM 1421 C CA . LEU A 1 191 ? -1.754 -3.912 15.000 1.00 93.19 191 LEU A CA 1
ATOM 1422 C C . LEU A 1 191 ? -2.902 -4.909 15.253 1.00 93.19 191 LEU A C 1
ATOM 1424 O O . LEU A 1 191 ? -4.070 -4.533 15.292 1.00 93.19 191 LEU A O 1
ATOM 1428 N N . GLY A 1 192 ? -2.575 -6.188 15.451 1.00 92.81 192 GLY A N 1
ATOM 1429 C CA . GLY A 1 192 ? -3.526 -7.247 15.764 1.00 92.81 192 GLY A CA 1
ATOM 1430 C C . GLY A 1 192 ? -4.443 -7.609 14.592 1.00 92.81 192 GLY A C 1
ATOM 1431 O O . GLY A 1 192 ? -4.148 -7.361 13.424 1.00 92.81 192 GLY A O 1
ATOM 1432 N N . GLY A 1 193 ? -5.567 -8.261 14.900 1.00 92.19 193 GLY A N 1
ATOM 1433 C CA . GLY A 1 193 ? -6.676 -8.455 13.962 1.00 92.19 193 GLY A CA 1
ATOM 1434 C C . GLY A 1 193 ? -6.326 -9.173 12.650 1.00 92.19 193 GLY A C 1
ATOM 1435 O O . GLY A 1 193 ? -5.735 -10.255 12.628 1.00 92.19 193 GLY A O 1
ATOM 1436 N N . LEU A 1 194 ? -6.797 -8.617 11.528 1.00 92.81 194 LEU A N 1
ATOM 1437 C CA . LEU A 1 194 ? -6.548 -9.177 10.199 1.00 92.81 194 LEU A CA 1
ATOM 1438 C C . LEU A 1 194 ? -5.080 -9.061 9.742 1.00 92.81 194 LEU A C 1
ATOM 1440 O O . LEU A 1 194 ? -4.601 -10.067 9.209 1.00 92.81 194 LEU A O 1
ATOM 1444 N N . PRO A 1 195 ? -4.362 -7.938 9.967 1.00 94.62 195 PRO A N 1
ATOM 1445 C CA . PRO A 1 195 ? -2.928 -7.848 9.694 1.00 94.62 195 PRO A CA 1
ATOM 1446 C C . PRO A 1 195 ? -2.127 -9.022 10.264 1.00 94.62 195 PRO A C 1
ATOM 1448 O O . PRO A 1 195 ? -1.474 -9.735 9.499 1.00 94.62 195 PRO A O 1
ATOM 1451 N N . ALA A 1 196 ? -2.253 -9.291 11.572 1.00 95.94 196 ALA A N 1
ATOM 1452 C CA . ALA A 1 196 ? -1.557 -10.395 12.241 1.00 95.94 196 ALA A CA 1
ATOM 1453 C C . ALA A 1 196 ? -1.851 -11.744 11.567 1.00 95.94 196 ALA A C 1
ATOM 1455 O O . ALA A 1 196 ? -0.939 -12.447 11.143 1.00 95.94 196 ALA A O 1
ATOM 1456 N N . ARG A 1 197 ? -3.137 -12.066 11.357 1.00 94.88 197 ARG A N 1
ATOM 1457 C CA . ARG A 1 197 ? -3.554 -13.336 10.735 1.00 94.88 197 ARG A CA 1
ATOM 1458 C C . ARG A 1 197 ? -3.006 -13.519 9.319 1.00 94.88 197 ARG A C 1
ATOM 1460 O O . ARG A 1 197 ? -2.654 -14.63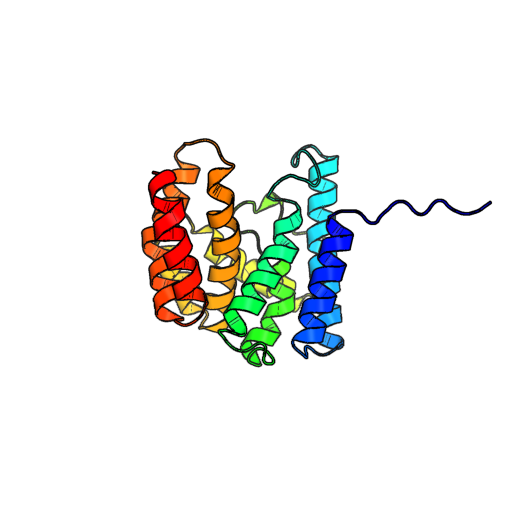5 8.939 1.00 94.88 197 ARG A O 1
ATOM 1467 N N . ARG A 1 198 ? -2.982 -12.454 8.512 1.00 94.75 198 ARG A N 1
ATOM 1468 C CA . ARG A 1 198 ? -2.499 -12.510 7.123 1.00 94.75 198 ARG A CA 1
ATOM 1469 C C . ARG A 1 198 ? -0.983 -12.667 7.070 1.00 94.75 198 ARG A C 1
ATOM 1471 O O . ARG A 1 198 ? -0.513 -13.495 6.287 1.00 94.75 198 ARG A O 1
ATOM 1478 N N . LEU A 1 199 ? -0.245 -11.928 7.901 1.00 95.56 199 LEU A N 1
ATOM 1479 C CA . LEU A 1 199 ? 1.209 -12.064 7.971 1.00 95.56 199 LEU A CA 1
ATOM 1480 C C . LEU A 1 199 ? 1.631 -13.411 8.558 1.00 95.56 199 LEU A C 1
ATOM 1482 O O . LEU A 1 199 ? 2.520 -14.033 7.990 1.00 95.56 199 LEU A O 1
ATOM 1486 N N . ASP A 1 200 ? 0.959 -13.918 9.592 1.00 95.12 200 ASP A N 1
ATOM 1487 C CA . ASP A 1 200 ? 1.237 -15.250 10.147 1.00 95.12 200 ASP A CA 1
ATOM 1488 C C . ASP A 1 200 ? 1.015 -16.350 9.117 1.00 95.12 200 ASP A C 1
ATOM 1490 O O . ASP A 1 200 ? 1.852 -17.236 8.946 1.00 95.12 200 ASP A O 1
ATOM 1494 N N . TRP A 1 201 ? -0.106 -16.292 8.394 1.00 95.00 201 TRP A N 1
ATOM 1495 C CA . TRP A 1 201 ? -0.376 -17.257 7.337 1.00 95.00 201 TRP A CA 1
ATOM 1496 C C . TRP A 1 201 ? 0.706 -17.211 6.257 1.00 95.00 201 TRP A C 1
ATOM 1498 O O . TRP A 1 201 ? 1.208 -18.261 5.851 1.00 95.00 201 TRP A O 1
ATOM 1508 N N . TRP A 1 202 ? 1.087 -16.009 5.810 1.00 95.00 202 TRP A N 1
ATOM 1509 C CA . TRP A 1 202 ? 2.137 -15.846 4.807 1.00 95.00 202 TRP A CA 1
ATOM 1510 C C . TRP A 1 202 ? 3.483 -16.352 5.329 1.00 95.00 202 TRP A C 1
ATOM 1512 O O . TRP A 1 202 ? 4.158 -17.110 4.631 1.00 95.00 202 TRP A O 1
ATOM 1522 N N . TRP A 1 203 ? 3.843 -16.010 6.567 1.00 94.50 203 TRP A N 1
ATOM 1523 C CA . TRP A 1 203 ? 5.078 -16.456 7.193 1.00 94.50 203 TRP A CA 1
ATOM 1524 C C . TRP A 1 203 ? 5.103 -17.973 7.313 1.00 94.50 203 TRP A C 1
ATOM 1526 O O . TRP A 1 203 ? 6.057 -18.587 6.885 1.00 94.50 203 TRP A O 1
ATOM 1536 N N . VAL A 1 204 ? 4.043 -18.625 7.784 1.00 92.81 204 VAL A N 1
ATOM 1537 C CA . VAL A 1 204 ? 4.034 -20.089 7.942 1.00 92.81 204 VAL A CA 1
ATOM 1538 C C . VAL A 1 204 ? 4.040 -20.827 6.597 1.00 92.81 204 VAL A C 1
ATOM 1540 O O . VAL A 1 204 ? 4.618 -21.908 6.493 1.00 92.81 204 VAL A O 1
ATOM 1543 N N . ARG A 1 205 ? 3.373 -20.291 5.567 1.00 92.00 205 ARG A N 1
ATOM 1544 C CA . ARG A 1 205 ? 3.151 -21.007 4.295 1.00 92.00 205 ARG A CA 1
ATOM 1545 C C . ARG A 1 205 ? 4.153 -20.680 3.197 1.00 92.00 205 ARG A C 1
ATOM 1547 O O . ARG A 1 205 ? 4.402 -21.536 2.355 1.00 92.00 205 ARG A O 1
ATOM 1554 N N . VAL A 1 206 ? 4.669 -19.457 3.176 1.00 89.62 206 VAL A N 1
ATOM 1555 C CA . VAL A 1 206 ? 5.483 -18.930 2.076 1.00 89.62 206 VAL A CA 1
ATOM 1556 C C . VAL A 1 206 ? 6.872 -18.561 2.575 1.00 89.62 206 VAL A C 1
ATOM 1558 O O . VAL A 1 206 ? 7.839 -19.012 1.972 1.00 89.62 206 VAL A O 1
ATOM 1561 N N . GLY A 1 207 ? 6.988 -17.833 3.690 1.00 86.69 207 GLY A N 1
ATOM 1562 C CA . GLY A 1 207 ? 8.264 -17.317 4.216 1.00 86.69 207 GLY A CA 1
ATOM 1563 C C . GLY A 1 207 ? 9.425 -18.333 4.202 1.00 86.69 207 GLY A C 1
ATOM 1564 O O . GLY A 1 207 ? 10.429 -18.073 3.544 1.00 86.69 207 GLY A O 1
ATOM 1565 N N . PRO A 1 208 ? 9.285 -19.524 4.821 1.00 87.88 208 PRO A N 1
ATOM 1566 C CA . PRO A 1 208 ? 10.309 -20.565 4.866 1.00 87.88 208 PRO A CA 1
ATOM 1567 C C . PRO A 1 208 ? 10.740 -21.105 3.507 1.00 87.88 208 PRO A C 1
ATOM 1569 O O . PRO A 1 208 ? 11.858 -21.580 3.373 1.00 87.88 208 PRO A O 1
ATOM 1572 N N . THR A 1 209 ? 9.867 -21.047 2.497 1.00 89.62 209 THR A N 1
ATOM 1573 C CA . THR A 1 209 ? 10.205 -21.463 1.123 1.00 89.62 209 THR A CA 1
ATOM 1574 C C . THR A 1 209 ? 11.056 -20.420 0.397 1.00 89.62 209 THR A C 1
ATOM 1576 O O . THR A 1 209 ? 11.498 -20.658 -0.728 1.00 89.62 209 THR A O 1
ATOM 1579 N N . LEU A 1 210 ? 11.246 -19.243 1.009 1.00 87.50 210 LEU A N 1
ATOM 1580 C CA . LEU A 1 210 ? 11.994 -18.132 0.441 1.00 87.50 210 LEU A CA 1
ATOM 1581 C C . LEU A 1 210 ? 13.395 -17.930 1.013 1.00 87.50 210 LEU A C 1
ATOM 1583 O O . LEU A 1 210 ? 14.088 -17.041 0.514 1.00 87.50 210 LEU A O 1
ATOM 1587 N N . ILE A 1 211 ? 13.772 -18.743 2.001 1.00 82.31 211 ILE A N 1
ATOM 1588 C CA . ILE A 1 211 ? 15.088 -18.772 2.647 1.00 82.31 211 ILE A CA 1
ATOM 1589 C C . ILE A 1 211 ? 16.015 -19.719 1.885 1.00 82.31 211 ILE A C 1
ATOM 1591 O O . ILE A 1 211 ? 15.550 -20.820 1.511 1.00 82.31 211 ILE A O 1
#

Secondary structure (DSSP, 8-state):
-----PPPPHHHHHHHHHHHHHHHTT--HHHHHHHHHHHHHHHHHHHHHHHTTSS-STTSTTTTHHHHHHHHHHHHHHTTS-PPPPHHHHHTTTTGGG--SS-GGGS-S--TTS-HHHHHHHHHHHHHHTTTT-HHHHHHHHHHT-HHHHHHHHHHHHHHHHHGGGS-SSHHHHHHHHHIIIIIHHHHHHH-HHHHHHHHHHHHHTGGGG-

Radius of gyration: 16.84 Å; chains: 1; bounding box: 41×40×55 Å

pLDDT: mean 88.42, std 12.11, range [42.03, 97.44]

Foldseek 3Di:
DDPPPDDDDPLVVLLVVLLVLCVLQVNDPVLNVLQSLLSVVLLVLLVVCCVVVVAVDCPGLSNSLLSQLLVLLQCLQCFPHSYRGDPLLSVQSSLRSQADLPCCSSRDPDDPRHDPVSNVVNVQLSVLSVVPLPLVSNQVSQVVVPDSSLSSSLSSLLSVLVCLVVDDQDDNLVSSLCSLVRHNQVSQVVSPGPSNVSSVVCCVPPSVVSD

Sequence (211 aa):
MDEVRLPPGRGERMAARVDRTLASAGVGDEVRGRVARAHQAAMALRDRAMAGGVLADDHDARYLHPGRTLLVYLEFAAGADPAVPPADMAQLLPVAPLLDSRWPELVGAGGDDADGPAREAATALNRILARAPDPDRWLEGVLGEGEATSCLALAEAFDHVRHLHLEPAGPARTAWVELARDALVPLAHRLGGLPARRLDWWWVRVGPTLI